Protein 3G7U (pdb70)

Structure (mmCIF, N/CA/C/O backbone):
data_3G7U
#
_entry.id   3G7U
#
_cell.length_a   79.436
_cell.length_b   79.436
_cell.length_c   126.539
_cell.angle_alpha   90.00
_cell.angle_beta   90.00
_cell.angle_gamma   120.00
#
_symmetry.space_group_name_H-M   'P 31 2 1'
#
loop_
_entity.id
_entity.type
_entity.pdbx_description
1 polymer 'Cytosine-specific methyltransferase'
2 non-polymer 'CHLORIDE ION'
3 non-polymer GLYCEROL
4 water water
#
loop_
_atom_site.group_PDB
_atom_site.id
_atom_site.type_symbol
_atom_site.label_atom_id
_atom_site.label_alt_id
_atom_site.label_comp_id
_atom_site.label_asym_id
_atom_site.label_entity_id
_atom_site.label_seq_id
_atom_site.pdbx_PDB_ins_code
_atom_site.Cartn_x
_atom_site.Cartn_y
_atom_site.Cartn_z
_atom_site.occupancy
_atom_site.B_iso_or_equiv
_atom_site.auth_seq_id
_atom_site.auth_comp_id
_atom_site.auth_asym_id
_atom_site.auth_atom_id
_atom_site.pdbx_PDB_model_num
ATOM 1 N N . SER A 1 2 ? 18.171 68.125 -1.985 1.00 58.93 0 SER A N 1
ATOM 2 C CA . SER A 1 2 ? 17.082 68.076 -0.966 1.00 56.29 0 SER A CA 1
ATOM 3 C C . SER A 1 2 ? 15.696 68.262 -1.601 1.00 51.61 0 SER A C 1
ATOM 4 O O . SER A 1 2 ? 15.341 69.380 -2.021 1.00 54.76 0 SER A O 1
ATOM 7 N N . LEU A 1 3 ? 14.943 67.167 -1.709 1.00 38.20 1 LEU A N 1
ATOM 8 C CA . LEU A 1 3 ? 13.510 67.250 -1.973 1.00 31.51 1 LEU A CA 1
ATOM 9 C C . LEU A 1 3 ? 12.759 67.064 -0.648 1.00 31.60 1 LEU A C 1
ATOM 10 O O . LEU A 1 3 ? 13.030 66.111 0.087 1.00 31.77 1 LEU A O 1
ATOM 15 N N . ASN A 1 4 ? 11.864 67.998 -0.339 1.00 26.60 2 ASN A N 1
ATOM 16 C CA . ASN A 1 4 ? 11.242 68.103 0.992 1.00 26.01 2 ASN A CA 1
ATOM 17 C C . ASN A 1 4 ? 9.813 67.671 0.979 1.00 22.39 2 ASN A C 1
ATOM 18 O O . ASN A 1 4 ? 9.045 68.069 0.115 1.00 27.33 2 ASN A O 1
ATOM 23 N N . VAL A 1 5 ? 9.438 66.875 1.978 1.00 23.42 3 VAL A N 1
ATOM 24 C CA . VAL A 1 5 ? 8.049 66.495 2.137 1.00 21.53 3 VAL A CA 1
ATOM 25 C C . VAL A 1 5 ? 7.519 66.849 3.525 1.00 19.23 3 VAL A C 1
ATOM 26 O O . VAL A 1 5 ? 8.265 66.971 4.495 1.00 18.87 3 VAL A O 1
ATOM 30 N N . ILE A 1 6 ? 6.213 67.034 3.566 1.00 15.81 4 ILE A N 1
ATOM 31 C CA A 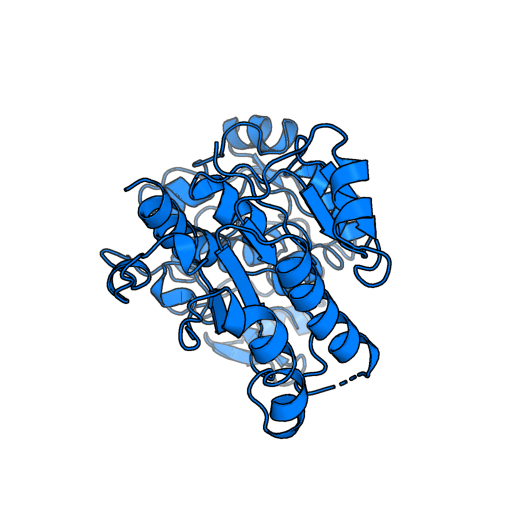ILE A 1 6 ? 5.426 67.094 4.785 0.50 18.25 4 ILE A CA 1
ATOM 32 C CA B ILE A 1 6 ? 5.523 67.018 4.830 0.50 17.97 4 ILE A CA 1
ATOM 33 C C . ILE A 1 6 ? 4.529 65.851 4.801 1.00 17.84 4 ILE A C 1
ATOM 34 O O . ILE A 1 6 ? 3.917 65.554 3.783 1.00 19.73 4 ILE A O 1
ATOM 43 N N . ASP A 1 7 ? 4.429 65.174 5.935 1.00 19.39 5 ASP A N 1
ATOM 44 C CA . ASP A 1 7 ? 3.520 63.998 6.067 1.00 18.95 5 ASP A CA 1
ATOM 45 C C . ASP A 1 7 ? 2.296 64.331 6.946 1.00 17.42 5 ASP A C 1
ATOM 46 O O . ASP A 1 7 ? 2.440 64.577 8.155 1.00 19.83 5 ASP A O 1
ATOM 51 N N . LEU A 1 8 ? 1.117 64.445 6.316 1.00 15.18 6 LEU A N 1
ATOM 52 C CA . LEU A 1 8 ? -0.121 64.720 6.979 1.00 20.87 6 LEU A CA 1
ATOM 53 C C . LEU A 1 8 ? -0.782 63.424 7.436 1.00 21.79 6 LEU A C 1
ATOM 54 O O . LEU A 1 8 ? -0.830 62.485 6.670 1.00 23.06 6 LEU A O 1
ATOM 59 N N . PHE A 1 9 ? -1.299 63.408 8.671 1.00 16.95 7 PHE A N 1
ATOM 60 C CA . PHE A 1 9 ? -1.897 62.216 9.267 1.00 20.96 7 PHE A CA 1
ATOM 61 C C . PHE A 1 9 ? -0.796 61.159 9.323 1.00 20.62 7 PHE A C 1
ATOM 62 O O . PHE A 1 9 ? -0.975 60.038 8.867 1.00 23.45 7 PHE A O 1
ATOM 70 N N . SER A 1 10 ? 0.338 61.516 9.898 1.00 19.35 8 SER A N 1
ATOM 71 C CA . SER A 1 10 ? 1.530 60.721 9.740 1.00 17.71 8 SER A CA 1
ATOM 72 C C . SER A 1 10 ? 1.525 59.413 10.531 1.00 20.01 8 SER A C 1
ATOM 73 O O . SER A 1 10 ? 2.282 58.461 10.190 1.00 20.06 8 SER A O 1
ATOM 76 N N . GLY A 1 11 ? 0.717 59.356 11.599 1.00 18.74 9 GLY A N 1
ATOM 77 C CA . GLY A 1 11 ? 0.845 58.272 12.596 1.00 18.88 9 GLY A CA 1
ATOM 78 C C . GLY A 1 11 ? 2.284 58.191 13.060 1.00 18.20 9 GLY A C 1
ATOM 79 O O . GLY A 1 11 ? 2.979 59.231 13.168 1.00 19.82 9 GLY A O 1
ATOM 80 N N . VAL A 1 12 ? 2.788 56.966 13.274 1.00 18.75 10 VAL A N 1
ATOM 81 C CA . VAL A 1 12 ? 4.164 56.830 13.814 1.00 18.62 10 VAL A CA 1
ATOM 82 C C . VAL A 1 12 ? 5.258 56.951 12.784 1.00 20.67 10 VAL A C 1
ATOM 83 O O . VAL A 1 12 ? 6.420 57.124 13.146 1.00 18.79 10 VAL A O 1
ATOM 87 N N . GLY A 1 13 ? 4.882 56.905 11.507 1.00 21.47 11 GLY A N 1
ATOM 88 C CA . GLY A 1 13 ? 5.820 57.216 10.438 1.00 19.83 11 GLY A CA 1
ATOM 89 C C . GLY A 1 13 ? 6.190 56.082 9.494 1.00 19.00 11 GLY A C 1
ATOM 90 O O . GLY A 1 13 ? 7.311 56.050 8.985 1.00 21.61 11 GLY A O 1
ATOM 91 N N . GLY A 1 14 ? 5.276 55.146 9.267 1.00 18.81 12 GLY A N 1
ATOM 92 C CA . GLY A 1 14 ? 5.484 54.146 8.199 1.00 18.85 12 GLY A CA 1
ATOM 93 C C . GLY A 1 14 ? 5.744 54.815 6.828 1.00 18.08 12 GLY A C 1
ATOM 94 O O . GLY A 1 14 ? 6.714 54.488 6.153 1.00 20.90 12 GLY A O 1
ATOM 95 N N . LEU A 1 15 ? 4.871 55.740 6.426 1.00 19.96 13 LEU A N 1
ATOM 96 C CA . LEU A 1 15 ? 5.014 56.400 5.124 1.00 16.63 13 LEU A CA 1
ATOM 97 C C . LEU A 1 15 ? 6.205 57.349 5.174 1.00 21.15 13 LEU A C 1
ATOM 98 O O . LEU A 1 15 ? 6.919 57.482 4.195 1.00 24.69 13 LEU A O 1
ATOM 103 N N . SER A 1 16 ? 6.429 57.977 6.332 1.00 19.15 14 SER A N 1
ATOM 104 C CA . SER A 1 16 ? 7.605 58.847 6.545 1.00 19.68 14 SER A CA 1
ATOM 105 C C . SER A 1 16 ? 8.910 58.096 6.337 1.00 23.86 14 SER A C 1
ATOM 106 O O . SER A 1 16 ? 9.865 58.602 5.703 1.00 23.78 14 SER A O 1
ATOM 109 N N . LEU A 1 17 ? 8.976 56.884 6.870 1.00 17.98 15 LEU A N 1
ATOM 110 C CA . LEU A 1 17 ? 10.230 56.087 6.748 1.00 17.50 15 LEU A CA 1
ATOM 111 C C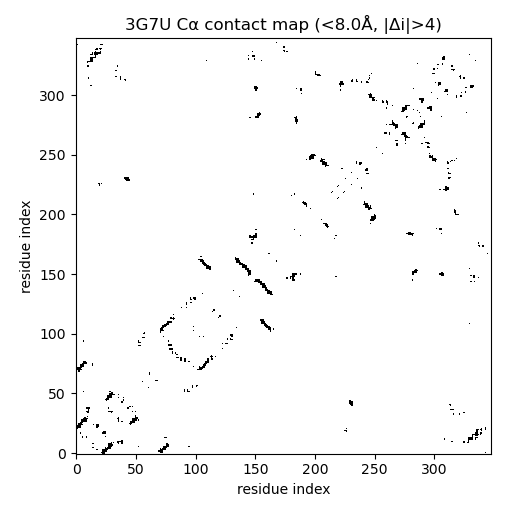 . LEU A 1 17 ? 10.427 55.703 5.281 1.00 20.74 15 LEU A C 1
ATOM 112 O O . LEU A 1 17 ? 11.544 55.719 4.767 1.00 22.66 15 LEU A O 1
ATOM 117 N N . GLY A 1 18 ? 9.333 55.357 4.614 1.00 22.96 16 GLY A N 1
ATOM 118 C CA . GLY A 1 18 ? 9.379 55.116 3.163 1.00 26.91 16 GLY A CA 1
ATOM 119 C C . GLY A 1 18 ? 9.922 56.334 2.421 1.00 25.53 16 GLY A C 1
ATOM 120 O O . GLY A 1 18 ? 10.795 56.195 1.565 1.00 26.82 16 GLY A O 1
ATOM 121 N N . ALA A 1 19 ? 9.432 57.530 2.773 1.00 21.60 17 ALA A N 1
ATOM 122 C CA . ALA A 1 19 ? 9.881 58.746 2.102 1.00 21.15 17 ALA A CA 1
ATOM 123 C C . ALA A 1 19 ? 11.358 58.968 2.342 1.00 21.16 17 ALA A C 1
ATOM 124 O O . ALA A 1 19 ? 12.120 59.264 1.397 1.00 27.59 17 ALA A O 1
ATOM 126 N N . ALA A 1 20 ? 11.782 58.828 3.589 1.00 20.16 18 ALA A N 1
ATOM 127 C CA . ALA A 1 20 ? 13.158 59.130 3.984 1.00 20.81 18 ALA A CA 1
ATOM 128 C C . ALA A 1 20 ? 14.140 58.158 3.317 1.00 26.75 18 ALA A C 1
ATOM 129 O O . ALA A 1 20 ? 15.217 58.553 2.840 1.00 25.71 18 ALA A O 1
ATOM 131 N N . ARG A 1 21 ? 13.757 56.890 3.265 1.00 22.20 19 ARG A N 1
ATOM 132 C CA . ARG A 1 21 ? 14.617 55.878 2.618 1.00 27.01 19 ARG A CA 1
ATOM 133 C C . ARG A 1 21 ? 14.700 56.108 1.073 1.00 28.79 19 ARG A C 1
ATOM 134 O O . ARG A 1 21 ? 15.746 55.879 0.455 1.00 29.22 19 ARG A O 1
ATOM 142 N N . ALA A 1 22 ? 13.629 56.626 0.486 1.00 23.51 20 ALA A N 1
ATOM 143 C CA . ALA A 1 22 ? 13.563 56.954 -0.930 1.00 25.51 20 ALA A CA 1
ATOM 144 C C . ALA A 1 22 ? 14.365 58.198 -1.277 1.00 27.47 20 ALA A C 1
ATOM 145 O O . ALA A 1 22 ? 14.556 58.467 -2.453 1.00 33.68 20 ALA A O 1
ATOM 147 N N . GLY A 1 23 ? 14.818 58.951 -0.276 1.00 27.71 21 GLY A N 1
ATOM 148 C CA . GLY A 1 23 ? 15.679 60.119 -0.516 1.00 27.38 21 GLY A CA 1
ATOM 149 C C . GLY A 1 23 ? 15.087 61.481 -0.174 1.00 30.12 21 GLY A C 1
ATOM 150 O O . GLY A 1 23 ? 15.803 62.479 -0.214 1.00 29.65 21 GLY A O 1
ATOM 151 N N . PHE A 1 24 ? 13.805 61.524 0.208 1.00 24.69 22 PHE A N 1
ATOM 152 C CA . PHE A 1 24 ? 13.168 62.758 0.624 1.00 26.55 22 PHE A CA 1
ATOM 153 C C . PHE A 1 24 ? 13.559 63.158 2.034 1.00 30.09 22 PHE A C 1
ATOM 154 O O . PHE A 1 24 ? 13.935 62.320 2.868 1.00 27.50 22 PHE A O 1
ATOM 162 N N . ASP A 1 25 ? 13.505 64.464 2.312 1.00 25.10 23 ASP A N 1
ATOM 163 C CA . ASP A 1 25 ? 13.725 64.945 3.669 1.00 26.21 23 ASP A CA 1
ATOM 164 C C . ASP A 1 25 ? 12.331 65.151 4.244 1.00 23.05 23 ASP A C 1
ATOM 165 O O . ASP A 1 25 ? 11.572 65.940 3.695 1.00 26.84 23 ASP A O 1
ATOM 170 N N . VAL A 1 26 ? 11.980 64.454 5.323 1.00 23.86 24 VAL A N 1
ATOM 171 C CA . VAL A 1 26 ? 10.625 64.583 5.914 1.00 21.21 24 VAL A CA 1
ATOM 172 C C . VAL A 1 26 ? 10.769 65.754 6.878 1.00 21.13 24 VAL A C 1
ATOM 173 O O . VAL A 1 26 ? 11.372 65.622 7.949 1.00 24.89 24 VAL A O 1
ATOM 177 N N . LYS A 1 27 ? 10.274 66.905 6.456 1.00 20.52 25 LYS A N 1
ATOM 178 C CA . LYS A 1 27 ? 10.546 68.154 7.204 1.00 24.18 25 LYS A CA 1
ATOM 179 C C . LYS A 1 27 ? 9.548 68.374 8.335 1.00 23.37 25 LYS A C 1
ATOM 180 O O . LYS A 1 27 ? 9.875 69.025 9.333 1.00 21.36 25 LYS A O 1
ATOM 186 N N . MET A 1 28 ? 8.360 67.795 8.215 1.00 22.86 26 MET A N 1
ATOM 187 C CA . MET A 1 28 ? 7.284 68.059 9.170 1.00 20.85 26 MET A CA 1
ATOM 188 C C . MET A 1 28 ? 6.367 66.846 9.154 1.00 20.27 26 MET A C 1
ATOM 189 O O . MET A 1 28 ? 6.044 66.358 8.082 1.00 20.48 26 MET A O 1
ATOM 194 N N . ALA A 1 29 ? 5.936 66.408 10.336 1.00 20.97 27 ALA A N 1
ATOM 195 C CA . ALA A 1 29 ? 4.830 65.442 10.436 1.00 20.09 27 ALA A CA 1
ATOM 196 C C . ALA A 1 29 ? 3.657 66.077 11.170 1.00 20.28 27 ALA A C 1
ATOM 197 O O . ALA A 1 29 ? 3.869 66.771 12.198 1.00 20.63 27 ALA A O 1
ATOM 199 N N . VAL A 1 30 ? 2.427 65.897 10.674 1.00 21.08 28 VAL A N 1
ATOM 200 C CA . VAL A 1 30 ? 1.243 66.407 11.345 1.00 19.54 28 VAL A CA 1
ATOM 201 C C . VAL A 1 30 ? 0.386 65.211 11.765 1.00 18.17 28 VAL A C 1
ATOM 202 O O . VAL A 1 30 ? -0.008 64.394 10.935 1.00 19.45 28 VAL A O 1
ATOM 206 N N . GLU A 1 31 ? 0.148 65.119 13.061 1.00 15.41 29 GLU A N 1
ATOM 207 C CA . GLU A 1 31 ? -0.630 63.966 13.606 1.00 20.10 29 GLU A CA 1
ATOM 208 C C . GLU A 1 31 ? -1.334 64.394 14.879 1.00 17.96 29 GLU A C 1
ATOM 209 O O . GLU A 1 31 ? -0.702 64.922 15.756 1.00 18.32 29 GLU A O 1
ATOM 215 N N . ILE A 1 32 ? -2.641 64.169 14.955 1.00 18.21 30 ILE A N 1
ATOM 216 C CA . ILE A 1 32 ? -3.446 64.521 16.140 1.00 22.39 30 ILE A CA 1
ATOM 217 C C . ILE A 1 32 ? -3.205 63.621 17.373 1.00 21.74 30 ILE A C 1
ATOM 218 O O . ILE A 1 32 ? -3.319 64.072 18.496 1.00 22.37 30 ILE A O 1
ATOM 223 N N . ASP A 1 33 ? -2.851 62.343 17.183 1.00 21.88 31 ASP A N 1
ATOM 224 C CA . ASP A 1 33 ? -2.784 61.459 18.327 1.00 20.98 31 ASP A CA 1
ATOM 225 C C . ASP A 1 33 ? -1.468 61.655 19.039 1.00 22.55 31 ASP A C 1
ATOM 226 O O . ASP A 1 33 ? -0.422 61.500 18.446 1.00 23.37 31 ASP A O 1
ATOM 231 N N . GLN A 1 34 ? -1.519 61.926 20.342 1.00 23.65 32 GLN A N 1
ATOM 232 C CA . GLN A 1 34 ? -0.338 62.217 21.110 1.00 22.10 32 GLN A CA 1
ATOM 233 C C . GLN A 1 34 ? 0.645 61.056 21.144 1.00 21.14 32 GLN A C 1
ATOM 234 O O . GLN A 1 34 ? 1.823 61.256 20.973 1.00 24.33 32 GLN A O 1
ATOM 240 N N . HIS A 1 35 ? 0.161 59.829 21.315 1.00 21.06 33 HIS A N 1
ATOM 241 C CA . HIS A 1 35 ? 1.081 58.705 21.331 1.00 20.00 33 HIS A CA 1
ATOM 242 C C . HIS A 1 35 ? 1.770 58.456 19.975 1.00 15.63 33 HIS A C 1
ATOM 243 O O . HIS A 1 35 ? 2.969 58.163 19.927 1.00 23.68 33 HIS A O 1
ATOM 250 N N . ALA A 1 36 ? 0.983 58.537 18.905 1.00 19.64 34 ALA A N 1
ATOM 251 C CA . ALA A 1 36 ? 1.490 58.360 17.556 1.00 18.09 34 ALA A CA 1
ATOM 252 C C . ALA A 1 36 ? 2.514 59.423 17.244 1.00 19.84 34 ALA A C 1
ATOM 253 O O . ALA A 1 36 ? 3.616 59.110 16.800 1.00 17.84 34 ALA A O 1
ATOM 255 N N . ILE A 1 37 ? 2.192 60.694 17.519 1.00 19.27 35 ILE A N 1
ATOM 256 C CA . ILE A 1 37 ? 3.171 61.721 17.172 1.00 20.06 35 ILE A CA 1
ATOM 257 C C . ILE A 1 37 ? 4.406 61.727 18.071 1.00 20.28 35 ILE A C 1
ATOM 258 O O . ILE A 1 37 ? 5.512 62.049 17.608 1.00 21.76 35 ILE A O 1
ATOM 263 N N . ASN A 1 38 ? 4.265 61.352 19.343 1.00 17.60 36 ASN A N 1
ATOM 264 C CA . ASN A 1 38 ? 5.437 61.202 20.176 1.00 21.13 36 ASN A CA 1
ATOM 265 C C . ASN A 1 38 ? 6.318 60.109 19.618 1.00 22.78 36 ASN A C 1
ATOM 266 O O . ASN A 1 38 ? 7.539 60.234 19.593 1.00 21.52 36 ASN A O 1
ATOM 271 N N . THR A 1 39 ? 5.707 59.031 19.170 1.00 19.29 37 THR A N 1
ATOM 272 C CA . THR A 1 39 ? 6.531 57.961 18.573 1.00 19.33 37 THR A CA 1
ATOM 273 C C . THR A 1 39 ? 7.213 58.392 17.265 1.00 23.02 37 THR A C 1
ATOM 274 O O . THR A 1 39 ? 8.373 58.038 16.991 1.00 20.76 37 THR A O 1
ATOM 278 N N . HIS A 1 40 ? 6.501 59.198 16.475 1.00 17.56 38 HIS A N 1
ATOM 279 C CA . HIS A 1 40 ? 7.079 59.716 15.251 1.00 19.75 38 HIS A CA 1
ATOM 280 C C . HIS A 1 40 ? 8.318 60.532 15.640 1.00 22.57 38 HIS A C 1
ATOM 281 O O . HIS A 1 40 ? 9.403 60.350 15.036 1.00 21.57 38 HIS A O 1
ATOM 288 N N . ALA A 1 41 ? 8.205 61.374 16.676 1.00 19.78 39 ALA A N 1
ATOM 289 C CA . ALA A 1 41 ? 9.355 62.224 17.075 1.00 20.88 39 ALA A CA 1
ATOM 290 C C . ALA A 1 41 ? 10.534 61.437 17.592 1.00 22.05 39 ALA A C 1
ATOM 291 O O . ALA A 1 41 ? 11.674 61.844 17.431 1.00 25.97 39 ALA A O 1
ATOM 293 N N . ILE A 1 42 ? 10.266 60.300 18.225 1.00 23.08 40 ILE A N 1
ATOM 294 C CA . ILE A 1 42 ? 11.363 59.432 18.702 1.00 21.56 40 ILE A CA 1
ATOM 295 C C . ILE A 1 42 ? 12.184 58.891 17.528 1.00 27.17 40 ILE A C 1
ATOM 296 O O . ILE A 1 42 ? 13.414 58.814 17.589 1.00 24.57 40 ILE A O 1
ATOM 301 N N . ASN A 1 43 ? 11.502 58.541 16.452 1.00 25.94 41 ASN A N 1
ATOM 302 C CA . ASN A 1 43 ? 12.156 57.914 15.321 1.00 22.96 41 ASN A CA 1
ATOM 303 C C . ASN A 1 43 ? 12.610 58.937 14.295 1.00 24.98 41 ASN A C 1
ATOM 304 O O . ASN A 1 43 ? 13.491 58.667 13.499 1.00 22.87 41 ASN A O 1
ATOM 309 N N . PHE A 1 44 ? 11.998 60.124 14.317 1.00 22.43 42 PHE A N 1
ATOM 310 C CA . PHE A 1 44 ? 12.375 61.198 13.367 1.00 22.09 42 PHE A CA 1
ATOM 311 C C . PHE A 1 44 ? 12.694 62.486 14.149 1.00 23.66 42 PHE A C 1
ATOM 312 O O . PHE A 1 44 ? 11.966 63.480 14.045 1.00 24.14 42 PHE A O 1
ATOM 320 N N . PRO A 1 45 ? 13.766 62.472 14.950 1.00 24.77 43 PRO A N 1
ATOM 321 C CA . PRO A 1 45 ? 13.992 63.599 15.863 1.00 28.07 43 PRO A CA 1
ATOM 322 C C . PRO A 1 45 ? 14.292 64.923 15.195 1.00 29.90 43 PRO A C 1
ATOM 323 O O . PRO A 1 45 ? 14.189 65.945 15.864 1.00 31.23 43 PRO A O 1
ATOM 327 N N . ARG A 1 46 ? 14.598 64.933 13.897 1.00 31.72 44 ARG A N 1
ATOM 328 C CA A ARG A 1 46 ? 14.893 66.188 13.197 0.50 32.13 44 ARG A CA 1
ATOM 329 C CA B ARG A 1 46 ? 14.890 66.180 13.197 0.50 32.51 44 ARG A CA 1
ATOM 330 C C . ARG A 1 46 ? 13.732 66.723 12.365 1.00 33.74 44 ARG A C 1
ATOM 331 O O . ARG A 1 46 ? 13.829 67.806 11.804 1.00 35.16 44 ARG A O 1
ATOM 346 N N . SER A 1 47 ? 12.626 65.976 12.288 1.00 26.38 45 SER A N 1
ATOM 347 C CA . SER A 1 47 ? 11.439 66.500 11.636 1.00 24.75 45 SER A CA 1
ATOM 348 C C . SER A 1 47 ? 10.721 67.408 12.599 1.00 23.19 45 SER A C 1
ATOM 349 O O . SER A 1 47 ? 10.817 67.198 13.799 1.00 26.55 45 SER A O 1
ATOM 352 N N . LEU A 1 48 ? 9.988 68.392 12.099 1.00 24.66 46 LEU A N 1
ATOM 353 C CA . LEU A 1 48 ? 9.130 69.196 12.952 1.00 24.92 46 LEU A CA 1
ATOM 354 C C . LEU A 1 48 ? 7.879 68.374 13.248 1.00 25.07 46 LEU A C 1
ATOM 355 O O . LEU A 1 48 ? 7.460 67.613 12.401 1.00 26.29 46 LEU A O 1
ATOM 360 N N . HIS A 1 49 ? 7.312 68.536 14.439 1.00 21.73 47 HIS A N 1
ATOM 361 C CA . HIS A 1 49 ? 6.092 67.784 14.814 1.00 18.73 47 HIS A CA 1
ATOM 362 C C . HIS A 1 49 ? 5.012 68.701 15.220 1.00 22.57 47 HIS A C 1
ATOM 363 O O . HIS A 1 49 ? 5.189 69.515 16.139 1.00 26.48 47 HIS A O 1
ATOM 370 N N . VAL A 1 50 ? 3.882 68.592 14.528 1.00 19.90 48 VAL A N 1
ATOM 371 C CA . VAL A 1 50 ? 2.763 69.477 14.771 1.00 19.65 48 VAL A CA 1
ATOM 372 C C . VAL A 1 50 ? 1.610 68.571 15.149 1.00 20.84 48 VAL A C 1
ATOM 373 O O . VAL A 1 50 ? 1.136 67.789 14.311 1.00 21.40 48 VAL A O 1
ATOM 377 N N . GLN A 1 51 ? 1.201 68.639 16.419 1.00 21.55 49 GLN A N 1
ATOM 378 C CA . GLN A 1 51 ? 0.049 67.849 16.879 1.00 20.69 49 GLN A CA 1
ATOM 379 C C . GLN A 1 51 ? -1.202 68.650 16.684 1.00 23.01 49 GLN A C 1
ATOM 380 O O . GLN A 1 51 ? -1.551 69.446 17.537 1.00 25.25 49 GLN A O 1
ATOM 386 N N . GLU A 1 52 ? -1.879 68.443 15.560 1.00 18.00 50 GLU A N 1
ATOM 387 C CA . GLU A 1 52 ? -2.924 69.339 15.142 1.00 23.64 50 GLU A CA 1
ATOM 388 C C . GLU A 1 52 ? -3.919 68.628 14.244 1.00 26.37 50 GLU A C 1
ATOM 389 O O . GLU A 1 52 ? -3.577 67.711 13.520 1.00 29.03 50 GLU A O 1
ATOM 395 N N . ASP A 1 53 ? -5.156 69.084 14.351 1.00 25.21 51 ASP A N 1
ATOM 396 C CA . ASP A 1 53 ? -6.220 68.851 13.448 1.00 28.24 51 ASP A CA 1
ATOM 397 C C . ASP A 1 53 ? -5.921 69.627 12.163 1.00 28.45 51 ASP A C 1
ATOM 398 O O . ASP A 1 53 ? -5.785 70.870 12.179 1.00 27.42 51 ASP A O 1
ATOM 403 N N . VAL A 1 54 ? -5.850 68.905 11.042 1.00 24.55 52 VAL A N 1
ATOM 404 C CA A VAL A 1 54 ? -5.523 69.487 9.738 0.50 26.05 52 VAL A CA 1
ATOM 405 C CA B VAL A 1 54 ? -5.496 69.561 9.767 0.50 24.20 52 VAL A CA 1
ATOM 406 C C . VAL A 1 54 ? -6.582 70.536 9.324 1.00 27.87 52 VAL A C 1
ATOM 407 O O . VAL A 1 54 ? -6.327 71.435 8.523 1.00 32.00 52 VAL A O 1
ATOM 414 N N . SER A 1 55 ? -7.786 70.430 9.886 1.00 29.31 53 SER A N 1
ATOM 415 C CA . SER A 1 55 ? -8.838 71.418 9.593 1.00 30.63 53 SER A CA 1
ATOM 416 C C . SER A 1 55 ? -8.510 72.856 10.045 1.00 31.91 53 SER A C 1
ATOM 417 O O . SER A 1 55 ? -9.112 73.829 9.552 1.00 33.88 53 SER A O 1
ATOM 420 N N . LEU A 1 56 ? -7.557 72.963 10.960 1.00 26.33 54 LEU A N 1
ATOM 421 C CA . LEU A 1 56 ? -7.120 74.237 11.553 1.00 24.85 54 LEU A CA 1
ATOM 422 C C . LEU A 1 56 ? -5.872 74.770 10.831 1.00 24.02 54 LEU A C 1
ATOM 423 O O . LEU A 1 56 ? -5.261 75.753 11.275 1.00 28.90 54 LEU A O 1
ATOM 428 N N . LEU A 1 57 ? -5.486 74.096 9.737 1.00 25.99 55 LEU A N 1
ATOM 429 C CA . LEU A 1 57 ? -4.287 74.451 8.950 1.00 22.87 55 LEU A CA 1
ATOM 430 C C . LEU A 1 57 ? -4.663 75.022 7.590 1.00 26.15 55 LEU A C 1
ATOM 431 O O . LEU A 1 57 ? -5.696 74.684 7.005 1.00 26.57 55 LEU A O 1
ATOM 436 N N . ASN A 1 58 ? -3.783 75.888 7.084 1.00 24.35 56 ASN A N 1
ATOM 437 C CA . ASN A 1 58 ? -3.820 76.336 5.709 1.00 22.73 56 ASN A CA 1
ATOM 438 C C . ASN A 1 58 ? -2.382 76.617 5.282 1.00 18.12 56 ASN A C 1
ATOM 439 O O . ASN A 1 58 ? -1.451 76.491 6.095 1.00 25.41 56 ASN A O 1
ATOM 444 N N . ALA A 1 59 ? -2.181 76.953 4.005 1.00 19.72 57 ALA A N 1
ATOM 445 C CA . ALA A 1 59 ? -0.840 77.134 3.482 1.00 23.80 57 ALA A CA 1
ATOM 446 C C . ALA A 1 59 ? -0.059 78.209 4.233 1.00 21.97 57 ALA A C 1
ATOM 447 O O . ALA A 1 59 ? 1.132 78.045 4.486 1.00 22.62 57 ALA A O 1
ATOM 449 N N . GLU A 1 60 ? -0.718 79.309 4.580 1.00 27.02 58 GLU A N 1
ATOM 450 C CA . GLU A 1 60 ? -0.004 80.418 5.259 1.00 31.09 58 GLU A CA 1
ATOM 451 C C . GLU A 1 60 ? 0.414 80.038 6.679 1.00 25.30 58 GLU A C 1
ATOM 452 O O . GLU A 1 60 ? 1.497 80.398 7.140 1.00 26.92 58 GLU A O 1
ATOM 458 N N . ILE A 1 61 ? -0.450 79.294 7.362 1.00 22.65 59 ILE A N 1
ATOM 459 C CA . ILE A 1 61 ? -0.150 78.861 8.732 1.00 21.77 59 ILE A CA 1
ATOM 460 C C . ILE A 1 61 ? 1.053 77.932 8.660 1.00 21.76 59 ILE A C 1
ATOM 461 O O . ILE A 1 61 ? 2.037 78.058 9.430 1.00 21.87 59 ILE A O 1
ATOM 466 N N . ILE A 1 62 ? 0.983 76.998 7.718 1.00 23.77 60 ILE A N 1
ATOM 467 C CA . ILE A 1 62 ? 2.106 76.054 7.529 1.00 19.62 60 ILE A CA 1
ATOM 468 C C . ILE A 1 62 ? 3.441 76.713 7.181 1.00 23.98 60 ILE A C 1
ATOM 469 O O . ILE A 1 62 ? 4.487 76.353 7.733 1.00 21.63 60 ILE A O 1
ATOM 474 N N . LYS A 1 63 ? 3.417 77.695 6.281 1.00 24.91 61 LYS A N 1
ATOM 475 C CA . LYS A 1 63 ? 4.647 78.456 5.976 1.00 27.90 61 LYS A CA 1
ATOM 476 C C . LYS A 1 63 ? 5.156 79.214 7.214 1.00 25.90 61 LYS A C 1
ATOM 477 O O . LYS A 1 63 ? 6.372 79.305 7.429 1.00 25.95 61 LYS A O 1
ATOM 483 N N . GLY A 1 64 ? 4.224 79.697 8.027 1.00 24.97 62 GLY A N 1
ATOM 484 C CA . GLY A 1 64 ? 4.502 80.322 9.329 1.00 26.95 62 GLY A CA 1
ATOM 485 C C . GLY A 1 64 ? 5.199 79.416 10.307 1.00 27.06 62 GLY A C 1
ATOM 486 O O . GLY A 1 64 ? 6.064 79.852 11.050 1.00 25.66 62 GLY A O 1
ATOM 487 N N . PHE A 1 65 ? 4.838 78.130 10.310 1.00 21.83 63 PHE A N 1
ATOM 488 C CA . PHE A 1 65 ? 5.534 77.172 11.162 1.00 23.18 63 PHE A CA 1
ATOM 489 C C . PHE A 1 65 ? 6.980 77.059 10.770 1.00 27.03 63 PHE A C 1
ATOM 490 O O . PHE A 1 65 ? 7.852 76.956 11.632 1.00 26.58 63 PHE A O 1
ATOM 498 N N . PHE A 1 66 ? 7.253 77.041 9.463 1.00 26.04 64 PHE A N 1
ATOM 499 C CA . PHE A 1 66 ? 8.628 76.886 9.004 1.00 24.48 64 PHE A CA 1
ATOM 500 C C . PHE A 1 66 ? 9.468 78.154 9.133 1.00 25.69 64 PHE A C 1
ATOM 501 O O . PHE A 1 66 ? 10.675 78.072 9.333 1.00 30.34 64 PHE A O 1
ATOM 509 N N . LYS A 1 67 ? 8.811 79.282 8.899 1.00 26.50 65 LYS A N 1
ATOM 510 C CA . LYS A 1 67 ? 9.430 80.642 8.947 1.00 34.20 65 LYS A CA 1
ATOM 511 C C . LYS A 1 67 ? 10.482 80.930 7.881 1.00 36.54 65 LYS A C 1
ATOM 512 O O . LYS A 1 67 ? 11.087 81.993 7.895 1.00 39.77 65 LYS A O 1
ATOM 518 N N . ASN A 1 68 ? 10.723 79.999 6.969 1.00 35.40 66 ASN A N 1
ATOM 519 C CA . ASN A 1 68 ? 11.909 80.105 6.136 1.00 36.78 66 ASN A CA 1
ATOM 520 C C . ASN A 1 68 ? 11.594 79.842 4.679 1.00 33.58 66 ASN A C 1
ATOM 521 O O . ASN A 1 68 ? 12.442 79.303 3.955 1.00 36.91 66 ASN A O 1
ATOM 526 N N . ASP A 1 69 ? 10.363 80.172 4.270 1.00 31.16 67 ASP A N 1
ATOM 527 C CA . ASP A 1 69 ? 9.908 79.972 2.893 1.00 33.65 67 ASP A CA 1
ATOM 528 C C . ASP A 1 69 ? 10.283 78.565 2.366 1.00 37.12 67 ASP A C 1
ATOM 529 O O . ASP A 1 69 ? 10.685 78.441 1.208 1.00 41.73 67 ASP A O 1
ATOM 534 N N . MET A 1 70 ? 10.206 77.547 3.238 1.00 34.85 68 MET A N 1
ATOM 535 C CA . MET A 1 70 ? 10.470 76.143 2.894 1.00 34.83 68 MET A CA 1
ATOM 536 C C . MET A 1 70 ? 9.728 75.737 1.623 1.00 32.08 68 MET A C 1
ATOM 537 O O . MET A 1 70 ? 8.508 75.891 1.536 1.00 35.56 68 MET A O 1
ATOM 542 N N . PRO A 1 71 ? 10.477 75.280 0.608 1.00 34.60 69 PRO A N 1
ATOM 543 C CA . PRO A 1 71 ? 9.852 74.715 -0.587 1.00 35.98 69 PRO A CA 1
ATOM 544 C C . PRO A 1 71 ? 9.256 73.369 -0.176 1.00 32.00 69 PRO A C 1
ATOM 545 O O . PRO A 1 71 ? 9.950 72.538 0.408 1.00 33.74 69 PRO A O 1
ATOM 549 N N . ILE A 1 72 ? 7.965 73.213 -0.397 1.00 30.99 70 ILE A N 1
ATOM 550 C CA . ILE A 1 72 ? 7.321 71.939 -0.090 1.00 30.12 70 ILE A CA 1
ATOM 551 C C . ILE A 1 72 ? 7.190 71.200 -1.399 1.00 30.39 70 ILE A C 1
ATOM 552 O O . ILE A 1 72 ? 6.313 71.486 -2.197 1.00 34.58 70 ILE A O 1
ATOM 557 N N . ASP A 1 73 ? 8.116 70.271 -1.632 1.00 28.19 71 ASP A N 1
ATOM 558 C CA . ASP A 1 73 ? 8.163 69.554 -2.886 1.00 26.85 71 ASP A CA 1
ATOM 559 C C . ASP A 1 73 ? 7.119 68.459 -2.932 1.00 26.86 71 ASP A C 1
ATOM 560 O O . ASP A 1 73 ? 6.493 68.241 -3.966 1.00 26.88 71 ASP A O 1
ATOM 565 N N . GLY A 1 74 ? 6.854 67.827 -1.795 1.00 23.66 72 GLY A N 1
ATOM 566 C CA . GLY A 1 74 ? 5.797 66.803 -1.790 1.00 19.43 72 GLY A CA 1
ATOM 567 C C . GLY A 1 74 ? 4.902 66.895 -0.578 1.00 23.02 72 GLY A C 1
ATOM 568 O O . GLY A 1 74 ? 5.392 67.205 0.490 1.00 23.74 72 GLY A O 1
ATOM 569 N N . ILE A 1 75 ? 3.591 66.681 -0.743 1.00 20.08 73 ILE A N 1
ATOM 570 C CA . ILE A 1 75 ? 2.699 66.471 0.404 1.00 16.81 73 ILE A CA 1
ATOM 571 C C . ILE A 1 75 ? 2.247 64.992 0.353 1.00 20.41 73 ILE A C 1
ATOM 572 O O . ILE A 1 75 ? 1.668 64.561 -0.668 1.00 19.50 73 ILE A O 1
ATOM 577 N N . ILE A 1 76 ? 2.563 64.241 1.416 1.00 19.65 74 ILE A N 1
ATOM 578 C CA . ILE A 1 76 ? 2.206 62.820 1.466 1.00 20.01 74 ILE A CA 1
ATOM 579 C C . ILE A 1 76 ? 1.328 62.616 2.693 1.00 22.19 74 ILE A C 1
ATOM 580 O O . ILE A 1 76 ? 1.348 63.427 3.618 1.00 21.27 74 ILE A O 1
ATOM 585 N N . GLY A 1 77 ? 0.498 61.585 2.688 1.00 18.48 75 GLY A N 1
ATOM 586 C CA . GLY A 1 77 ? -0.215 61.344 3.927 1.00 17.13 75 GLY A CA 1
ATOM 587 C C . GLY A 1 77 ? -1.318 60.323 3.768 1.00 17.81 75 GLY A C 1
ATOM 588 O O . GLY A 1 77 ? -1.511 59.776 2.679 1.00 21.93 75 GLY A O 1
ATOM 589 N N . GLY A 1 78 ? -2.060 60.124 4.842 1.00 19.03 76 GLY A N 1
ATOM 590 C CA . GLY A 1 78 ? -3.238 59.238 4.829 1.00 20.92 76 GLY A CA 1
ATOM 591 C C . GLY A 1 78 ? -4.528 59.966 5.152 1.00 25.23 76 GLY A C 1
ATOM 592 O O . GLY A 1 78 ? -4.961 59.937 6.286 1.00 27.94 76 GLY A O 1
ATOM 593 N N . PRO A 1 79 ? -5.183 60.575 4.152 1.00 24.16 77 PRO A N 1
ATOM 594 C CA . PRO A 1 79 ? -6.404 61.283 4.473 1.00 28.40 77 PRO A CA 1
ATOM 595 C C . PRO A 1 79 ? -7.446 60.291 4.990 1.00 30.99 77 PRO A C 1
ATOM 596 O O . PRO A 1 79 ? -7.620 59.227 4.394 1.00 31.39 77 PRO A O 1
ATOM 600 N N . PRO A 1 80 ? -8.109 60.624 6.105 1.00 32.50 78 PRO A N 1
ATOM 601 C CA . PRO A 1 80 ? -9.093 59.709 6.670 1.00 32.31 78 PRO A CA 1
ATOM 602 C C . PRO A 1 80 ? -10.323 59.682 5.793 1.00 33.91 78 PRO A C 1
ATOM 603 O O . PRO A 1 80 ? -10.551 60.569 4.985 1.00 34.11 78 PRO A O 1
ATOM 607 N N . CYS A 1 81 ? -11.112 58.645 5.947 1.00 35.42 79 CYS A N 1
ATOM 608 C CA . CYS A 1 81 ? -12.303 58.505 5.173 1.00 39.37 79 CYS A CA 1
ATOM 609 C C . CYS A 1 81 ? -13.236 57.725 6.064 1.00 42.36 79 CYS A C 1
ATOM 610 O O . CYS A 1 81 ? -12.774 56.861 6.800 1.00 42.55 79 CYS A O 1
ATOM 613 N N . GLN A 1 82 ? -14.534 58.037 6.005 1.00 44.25 80 GLN A N 1
ATOM 614 C CA . GLN A 1 82 ? -15.581 57.256 6.692 1.00 48.18 80 GLN A CA 1
ATOM 615 C C . GLN A 1 82 ? -15.505 55.752 6.329 1.00 48.22 80 GLN A C 1
ATOM 616 O O . GLN A 1 82 ? -15.623 54.896 7.208 1.00 48.93 80 GLN A O 1
ATOM 622 N N . GLY A 1 83 ? -15.278 55.448 5.046 1.00 45.71 81 GLY A N 1
ATOM 623 C CA . GLY A 1 83 ? -14.975 54.083 4.607 1.00 47.88 81 GLY A CA 1
ATOM 624 C C . GLY A 1 83 ? -16.125 53.113 4.822 1.00 48.84 81 GLY A C 1
ATOM 625 O O . GLY A 1 83 ? -17.280 53.439 4.542 1.00 46.45 81 GLY A O 1
ATOM 626 N N . PHE A 1 84 ? -15.808 51.929 5.344 1.00 51.05 82 PHE A N 1
ATOM 627 C CA . PHE A 1 84 ? -16.824 50.907 5.650 1.00 56.64 82 PHE A CA 1
ATOM 628 C C . PHE A 1 84 ? -17.584 51.139 6.973 1.00 59.93 82 PHE A C 1
ATOM 629 O O . PHE A 1 84 ? -18.453 50.346 7.327 1.00 63.15 82 PHE A O 1
ATOM 637 N N . SER A 1 85 ? -17.259 52.209 7.699 1.00 61.99 83 SER A N 1
ATOM 638 C CA . SER A 1 85 ? -17.955 52.531 8.953 1.00 64.96 83 SER A CA 1
ATOM 639 C C . SER A 1 85 ? -19.350 53.115 8.716 1.00 65.90 83 SER A C 1
ATOM 640 O O . SER A 1 85 ? -19.501 54.132 8.037 1.00 66.53 83 SER A O 1
ATOM 643 N N . ASP A 1 93 ? -18.413 59.421 12.261 1.00 86.51 91 ASP A N 1
ATOM 644 C CA . ASP A 1 93 ? -18.279 59.047 10.846 1.00 84.73 91 ASP A CA 1
ATOM 645 C C . ASP A 1 93 ? -17.997 60.219 9.885 1.00 82.38 91 ASP A C 1
ATOM 646 O O . ASP A 1 93 ? -17.155 60.106 8.988 1.00 81.93 91 ASP A O 1
ATOM 651 N N . ASP A 1 94 ? -18.677 61.343 10.124 1.00 79.79 92 ASP A N 1
ATOM 652 C CA . ASP A 1 94 ? -18.732 62.506 9.221 1.00 74.66 92 ASP A CA 1
ATOM 653 C C . ASP A 1 94 ? -17.457 63.370 9.164 1.00 69.43 92 ASP A C 1
ATOM 654 O O . ASP A 1 94 ? -17.113 63.896 8.095 1.00 68.71 92 ASP A O 1
ATOM 659 N N . SER A 1 95 ? -16.778 63.530 10.304 1.00 62.24 93 SER A N 1
ATOM 660 C CA . SER A 1 95 ? -15.569 64.380 10.389 1.00 56.67 93 SER A CA 1
ATOM 661 C C . SER A 1 95 ? -14.364 63.837 9.598 1.00 51.97 93 SER A C 1
ATOM 662 O O . SER A 1 95 ? -13.532 64.605 9.121 1.00 49.63 93 SER A O 1
ATOM 665 N N . ARG A 1 96 ? -14.284 62.518 9.461 1.00 45.47 94 ARG A N 1
ATOM 666 C CA . ARG A 1 96 ? -13.263 61.892 8.631 1.00 42.89 94 ARG A CA 1
ATOM 667 C C . ARG A 1 96 ? -13.396 62.294 7.150 1.00 41.40 94 ARG A C 1
ATOM 668 O O . ARG A 1 96 ? -12.386 62.535 6.477 1.00 37.10 94 ARG A O 1
ATOM 676 N N . ASN A 1 97 ? -14.636 62.374 6.656 1.00 41.44 95 ASN A N 1
ATOM 677 C CA . ASN A 1 97 ? -14.902 62.894 5.304 1.00 38.78 95 ASN A CA 1
ATOM 678 C C . ASN A 1 97 ? -14.550 64.372 5.121 1.00 36.13 95 ASN A C 1
ATOM 679 O O . ASN A 1 97 ? -14.121 64.758 4.039 1.00 35.44 95 ASN A O 1
ATOM 684 N N . GLN A 1 98 ? -14.744 65.188 6.159 1.00 34.18 96 GLN A N 1
ATOM 685 C CA . GLN A 1 98 ? -14.227 66.555 6.151 1.00 33.98 96 GLN A CA 1
ATOM 686 C C . GLN A 1 98 ? -12.713 66.555 6.112 1.00 32.77 96 GLN A C 1
ATOM 687 O O . GLN A 1 98 ? -12.129 67.261 5.300 1.00 34.98 96 GLN A O 1
ATOM 693 N N . LEU A 1 99 ? -12.071 65.743 6.944 1.00 29.17 97 LEU A N 1
ATOM 694 C CA . LEU A 1 99 ? -10.591 65.680 6.931 1.00 27.39 97 LEU A CA 1
ATOM 695 C C . LEU A 1 99 ? -9.983 65.251 5.595 1.00 29.80 97 LEU A C 1
ATOM 696 O O . LEU A 1 99 ? -8.895 65.714 5.200 1.00 27.74 97 LEU A O 1
ATOM 701 N N . TYR A 1 100 ? -10.680 64.348 4.902 1.00 27.26 98 TYR A N 1
ATOM 702 C CA . TYR A 1 100 ? -10.295 63.930 3.557 1.00 28.57 98 TYR A CA 1
ATOM 703 C C . TYR A 1 100 ? -10.141 65.118 2.627 1.00 26.79 98 TYR A C 1
ATOM 704 O O . TYR A 1 100 ? -9.143 65.247 1.917 1.00 28.41 98 TYR A O 1
ATOM 713 N N . MET A 1 101 ? -11.169 65.973 2.633 1.00 29.00 99 MET A N 1
ATOM 714 C CA . MET A 1 101 ? -11.206 67.162 1.788 1.00 30.54 99 MET A CA 1
ATOM 715 C C . MET A 1 101 ? -10.138 68.194 2.162 1.00 28.15 99 MET A C 1
ATOM 716 O O . MET A 1 101 ? -9.616 68.877 1.279 1.00 28.11 99 MET A O 1
ATOM 721 N N . HIS A 1 102 ? -9.799 68.275 3.455 1.00 28.19 100 HIS A N 1
ATOM 722 C CA . HIS A 1 102 ? -8.729 69.190 3.941 1.00 24.98 100 HIS A CA 1
ATOM 723 C C . HIS A 1 102 ? -7.357 68.793 3.460 1.00 25.14 100 HIS A C 1
ATOM 724 O O . HIS A 1 102 ? -6.503 69.655 3.232 1.00 24.60 100 HIS A O 1
ATOM 731 N N . PHE A 1 103 ? -7.109 67.486 3.316 1.00 23.33 101 PHE A N 1
ATOM 732 C CA . PHE A 1 103 ? -5.855 67.033 2.721 1.00 23.97 101 PHE A CA 1
ATOM 733 C C . PHE A 1 103 ? -5.698 67.672 1.348 1.00 23.05 101 PHE A C 1
ATOM 734 O O . PHE A 1 103 ? -4.633 68.212 0.998 1.00 23.21 101 PHE A O 1
ATOM 742 N N . TYR A 1 104 ? -6.734 67.534 0.541 1.00 23.58 102 TYR A N 1
ATOM 743 C CA . TYR A 1 104 ? -6.686 67.998 -0.833 1.00 24.99 102 TYR A CA 1
ATOM 744 C C . TYR A 1 104 ? -6.760 69.532 -0.912 1.00 21.62 102 TYR A C 1
ATOM 745 O O . TYR A 1 104 ? -6.181 70.102 -1.813 1.00 26.24 102 TYR A O 1
ATOM 754 N N . ARG A 1 105 ? -7.420 70.151 0.052 1.00 22.89 103 ARG A N 1
ATOM 755 C CA . ARG A 1 105 ? -7.376 71.627 0.141 1.00 24.34 103 ARG A CA 1
ATOM 756 C C . ARG A 1 105 ? -5.949 72.095 0.345 1.00 25.90 103 ARG A C 1
ATOM 757 O O . ARG A 1 105 ? -5.486 73.029 -0.315 1.00 27.09 103 ARG A O 1
ATOM 765 N N . LEU A 1 106 ? -5.232 71.440 1.255 1.00 25.55 104 LEU A N 1
ATOM 766 C CA . LEU A 1 106 ? -3.841 71.784 1.535 1.00 24.75 104 LEU A CA 1
ATOM 767 C C . LEU A 1 106 ? -2.938 71.566 0.353 1.00 24.73 104 LEU A C 1
ATOM 768 O O . LEU A 1 106 ? -2.045 72.357 0.103 1.00 25.29 104 LEU A O 1
ATOM 773 N N . VAL A 1 107 ? -3.139 70.483 -0.389 1.00 23.92 105 VAL A N 1
ATOM 774 C CA . VAL A 1 107 ? -2.369 70.283 -1.607 1.00 22.68 105 VAL A CA 1
ATOM 775 C C . VAL A 1 107 ? -2.595 71.467 -2.612 1.00 23.67 105 VAL A C 1
ATOM 776 O O . VAL A 1 107 ? -1.660 71.976 -3.247 1.00 28.11 105 VAL A O 1
ATOM 780 N N . SER A 1 108 ? -3.844 71.858 -2.732 1.00 27.92 106 SER A N 1
ATOM 781 C CA . SER A 1 108 ? -4.251 72.886 -3.672 1.00 32.29 106 SER A CA 1
ATOM 782 C C . SER A 1 108 ? -3.618 74.231 -3.264 1.00 31.72 106 SER A C 1
ATOM 783 O O . SER A 1 108 ? -3.057 74.942 -4.100 1.00 31.70 106 SER A O 1
ATOM 786 N N . GLU A 1 109 ? -3.681 74.525 -1.964 1.00 28.02 107 GLU A N 1
ATOM 787 C CA . GLU A 1 109 ? -3.149 75.780 -1.404 1.00 27.59 107 GLU A CA 1
ATOM 788 C C . GLU A 1 109 ? -1.626 75.817 -1.452 1.00 30.49 107 GLU A C 1
ATOM 789 O O . GLU A 1 109 ? -1.016 76.859 -1.722 1.00 28.55 107 GLU A O 1
ATOM 795 N N . LEU A 1 110 ? -0.977 74.687 -1.169 1.00 25.13 108 LEU A N 1
ATOM 796 C CA . LEU A 1 110 ? 0.476 74.673 -1.114 1.00 26.81 108 LEU A CA 1
ATOM 797 C C . LEU A 1 110 ? 1.181 74.429 -2.428 1.00 30.10 108 LEU A C 1
ATOM 798 O O . LEU A 1 110 ? 2.370 74.741 -2.549 1.00 28.02 108 LEU A O 1
ATOM 803 N N . GLN A 1 111 ? 0.467 73.865 -3.398 1.00 28.55 109 GLN A N 1
ATOM 804 C CA . GLN A 1 111 ? 1.059 73.576 -4.720 1.00 29.22 109 GLN A CA 1
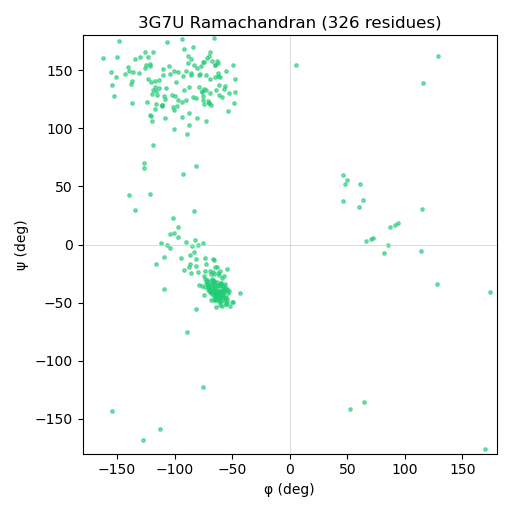ATOM 805 C C . GLN A 1 111 ? 2.403 72.823 -4.703 1.00 27.85 109 GLN A C 1
ATOM 806 O O . GLN A 1 111 ? 3.369 73.287 -5.298 1.00 23.89 109 GLN A O 1
ATOM 812 N N . PRO A 1 112 ? 2.472 71.633 -4.050 1.00 22.14 110 PRO A N 1
ATOM 813 C CA . PRO A 1 112 ? 3.718 70.901 -4.112 1.00 21.23 110 PRO A CA 1
ATOM 814 C C . PRO A 1 112 ? 3.985 70.344 -5.520 1.00 18.54 110 PRO A C 1
ATOM 815 O O . PRO A 1 112 ? 3.045 70.273 -6.321 1.00 27.96 110 PRO A O 1
ATOM 819 N N . LEU A 1 113 ? 5.222 69.919 -5.779 1.00 22.62 111 LEU A N 1
ATOM 820 C CA . LEU A 1 113 ? 5.553 69.228 -7.040 1.00 23.84 111 LEU A CA 1
ATOM 821 C C . LEU A 1 113 ? 4.731 67.947 -7.186 1.00 28.35 111 LEU A C 1
ATOM 822 O O . LEU A 1 113 ? 4.351 67.582 -8.278 1.00 25.49 111 LEU A O 1
ATOM 827 N N . PHE A 1 114 ? 4.434 67.284 -6.072 1.00 23.21 112 PHE A N 1
ATOM 828 C CA . PHE A 1 114 ? 3.593 66.079 -6.147 1.00 22.35 112 PHE A CA 1
ATOM 829 C C . PHE A 1 114 ? 2.785 65.888 -4.860 1.00 21.41 112 PHE A C 1
ATOM 830 O O . PHE A 1 114 ? 3.099 66.490 -3.811 1.00 21.85 112 PHE A O 1
ATOM 838 N N . PHE A 1 115 ? 1.720 65.086 -4.940 1.00 24.49 113 PHE A N 1
ATOM 839 C CA . PHE A 1 115 ? 1.085 64.580 -3.720 1.00 18.49 113 PHE A CA 1
ATOM 840 C C . PHE A 1 115 ? 1.013 63.060 -3.791 1.00 23.24 113 PHE A C 1
ATOM 841 O O . PHE A 1 115 ? 0.995 62.477 -4.890 1.00 19.47 113 PHE A O 1
ATOM 849 N N . LEU A 1 116 ? 1.025 62.440 -2.623 1.00 22.71 114 LEU A N 1
ATOM 850 C CA . LEU A 1 116 ? 0.758 60.989 -2.544 1.00 20.42 114 LEU A CA 1
ATOM 851 C C . LEU A 1 116 ? -0.161 60.845 -1.362 1.00 22.22 114 LEU A C 1
ATOM 852 O O . LEU A 1 116 ? 0.216 61.193 -0.222 1.00 21.57 114 LEU A O 1
ATOM 857 N N . ALA A 1 117 ? -1.335 60.285 -1.606 1.00 21.42 115 ALA A N 1
ATOM 858 C CA . ALA A 1 117 ? -2.258 59.904 -0.529 1.00 22.07 115 ALA A CA 1
ATOM 859 C C . ALA A 1 117 ? -2.386 58.391 -0.517 1.00 24.00 115 ALA A C 1
ATOM 860 O O . ALA A 1 117 ? -2.356 57.757 -1.574 1.00 22.64 115 ALA A O 1
ATOM 862 N N . GLU A 1 118 ? -2.467 57.823 0.675 1.00 23.42 116 GLU A N 1
ATOM 863 C CA . GLU A 1 118 ? -2.680 56.369 0.812 1.00 24.03 116 GLU A CA 1
ATOM 864 C C . GLU A 1 118 ? -4.014 56.173 1.513 1.00 27.32 116 GLU A C 1
ATOM 865 O O . GLU A 1 118 ? -4.369 56.937 2.424 1.00 23.59 116 GLU A O 1
ATOM 871 N N . ASN A 1 119 ? -4.792 55.174 1.088 1.00 26.45 117 ASN A N 1
ATOM 872 C CA . ASN A 1 119 ? -6.053 54.894 1.739 1.00 24.42 117 ASN A CA 1
ATOM 873 C C . ASN A 1 119 ? -6.233 53.363 1.817 1.00 30.75 117 ASN A C 1
ATOM 874 O O . ASN A 1 119 ? -5.703 52.639 1.002 1.00 31.57 117 ASN A O 1
ATOM 879 N N . VAL A 1 120 ? -6.976 52.900 2.804 1.00 32.13 118 VAL A N 1
ATOM 880 C CA . VAL A 1 120 ? -7.362 51.470 2.862 1.00 31.19 118 VAL A CA 1
ATOM 881 C C . VAL A 1 120 ? -8.633 51.258 2.039 1.00 30.13 118 VAL A C 1
ATOM 882 O O . VAL A 1 120 ? -9.385 52.211 1.799 1.00 29.17 118 VAL A O 1
ATOM 886 N N . PRO A 1 121 ? -8.909 49.994 1.609 1.00 33.19 119 PRO A N 1
ATOM 887 C CA . PRO A 1 121 ? -10.206 49.708 0.975 1.00 29.37 119 PRO A CA 1
ATOM 888 C C . PRO A 1 121 ? -11.398 50.261 1.751 1.00 32.81 119 PRO A C 1
ATOM 889 O O . PRO A 1 121 ? -11.388 50.258 2.980 1.00 32.64 119 PRO A O 1
ATOM 893 N N . GLY A 1 122 ? -12.403 50.749 1.023 1.00 30.53 120 GLY A N 1
ATOM 894 C CA . GLY A 1 122 ? -13.513 51.478 1.600 1.00 32.25 120 GLY A CA 1
ATOM 895 C C . GLY A 1 122 ? -13.658 52.791 0.862 1.00 34.39 120 GLY A C 1
ATOM 896 O O . GLY A 1 122 ? -14.766 53.298 0.676 1.00 35.28 120 GLY A O 1
ATOM 897 N N . ILE A 1 123 ? -12.516 53.330 0.435 1.00 30.99 121 ILE A N 1
ATOM 898 C CA . ILE A 1 123 ? -12.438 54.643 -0.243 1.00 32.27 121 ILE A CA 1
ATOM 899 C C . ILE A 1 123 ? -13.204 54.670 -1.585 1.00 32.58 121 ILE A C 1
ATOM 900 O O . ILE A 1 123 ? -13.852 55.669 -1.923 1.00 33.66 121 ILE A O 1
ATOM 905 N N . MET A 1 124 ? -13.211 53.551 -2.320 1.00 33.19 122 MET A N 1
ATOM 906 C CA . MET A 1 124 ? -13.772 53.578 -3.673 1.00 29.94 122 MET A CA 1
ATOM 907 C C . MET A 1 124 ? -15.281 53.447 -3.750 1.00 31.22 122 MET A C 1
ATOM 908 O O . MET A 1 124 ? -15.824 53.422 -4.858 1.00 32.96 122 MET A O 1
ATOM 913 N N . GLN A 1 125 ? -15.965 53.406 -2.601 1.00 32.56 123 GLN A N 1
ATOM 914 C CA . GLN A 1 125 ? -17.428 53.272 -2.600 1.00 34.95 123 GLN A CA 1
ATOM 915 C C . GLN A 1 125 ? -18.212 54.408 -3.264 1.00 40.46 123 GLN A C 1
ATOM 916 O O . GLN A 1 125 ? -17.814 55.578 -3.224 1.00 40.14 123 GLN A O 1
ATOM 922 N N . GLU A 1 126 ? -19.347 54.035 -3.855 1.00 42.67 124 GLU A N 1
ATOM 923 C CA . GLU A 1 126 ? -20.205 54.962 -4.586 1.00 45.99 124 GLU A CA 1
ATOM 924 C C . GLU A 1 126 ? -20.619 56.166 -3.757 1.00 45.46 124 GLU A C 1
ATOM 925 O O . GLU A 1 126 ? -20.676 57.286 -4.270 1.00 46.77 124 GLU A O 1
ATOM 931 N N . LYS A 1 127 ? -20.878 55.933 -2.472 1.00 43.84 125 LYS A N 1
ATOM 932 C CA . LYS A 1 127 ? -21.309 56.985 -1.563 1.00 45.71 125 LYS A CA 1
ATOM 933 C C . LYS A 1 127 ? -20.241 58.051 -1.286 1.00 47.91 125 LYS A C 1
ATOM 934 O O . LYS A 1 127 ? -20.558 59.107 -0.722 1.00 50.41 125 LYS A O 1
ATOM 940 N N . TYR A 1 128 ? -18.990 57.775 -1.673 1.00 47.00 126 TYR A N 1
ATOM 941 C CA . TYR A 1 128 ? -17.902 58.748 -1.539 1.00 43.97 126 TYR A CA 1
ATOM 942 C C . TYR A 1 128 ? -17.478 59.352 -2.862 1.00 44.84 126 TYR A C 1
ATOM 943 O O . TYR A 1 128 ? -16.574 60.195 -2.893 1.00 43.29 126 TYR A O 1
ATOM 952 N N . SER A 1 129 ? -18.118 58.929 -3.947 1.00 44.78 127 SER A N 1
ATOM 953 C CA . SER A 1 129 ? -17.751 59.423 -5.262 1.00 46.73 127 SER A CA 1
ATOM 954 C C . SER A 1 129 ? -17.907 60.949 -5.337 1.00 47.66 127 SER A C 1
ATOM 955 O O . SER A 1 129 ? -17.116 61.599 -6.009 1.00 47.98 127 SER A O 1
ATOM 958 N N . GLY A 1 130 ? -18.893 61.498 -4.623 1.00 47.66 128 GLY A N 1
ATOM 959 C CA . GLY A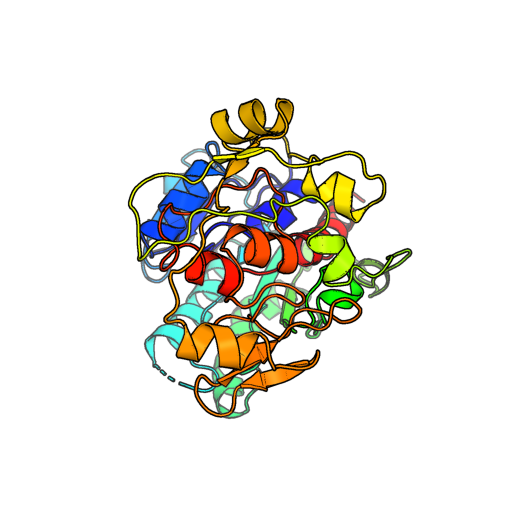 1 130 ? -19.076 62.954 -4.479 1.00 48.95 128 GLY A CA 1
ATOM 960 C C . GLY A 1 130 ? -17.875 63.671 -3.865 1.00 49.12 128 GLY A C 1
ATOM 961 O O . GLY A 1 130 ? -17.360 64.629 -4.442 1.00 51.56 128 GLY A O 1
ATOM 962 N N . ILE A 1 131 ? -17.408 63.200 -2.710 1.00 47.04 129 ILE A N 1
ATOM 963 C CA . ILE A 1 131 ? -16.233 63.804 -2.078 1.00 46.09 129 ILE A CA 1
ATOM 964 C C . ILE A 1 131 ? -14.930 63.508 -2.812 1.00 44.30 129 ILE A C 1
ATOM 965 O O . ILE A 1 131 ? -14.065 64.366 -2.830 1.00 43.91 129 ILE A O 1
ATOM 970 N N . ARG A 1 132 ? -14.784 62.323 -3.424 1.00 39.09 130 ARG A N 1
ATOM 971 C CA . ARG A 1 132 ? -13.599 62.037 -4.240 1.00 39.65 130 ARG A CA 1
ATOM 972 C C . ARG A 1 132 ? -13.572 62.909 -5.501 1.00 37.75 130 ARG A C 1
ATOM 973 O O . ARG A 1 132 ? -12.495 63.312 -5.922 1.00 38.69 130 ARG A O 1
ATOM 981 N N . ASN A 1 133 ? -14.744 63.153 -6.104 1.00 38.25 131 ASN A N 1
ATOM 982 C CA A ASN A 1 133 ? -14.818 64.011 -7.281 0.50 41.56 131 ASN A CA 1
ATOM 983 C CA B ASN A 1 133 ? -14.902 64.047 -7.271 0.50 43.00 131 ASN A CA 1
ATOM 984 C C . ASN A 1 133 ? -14.499 65.469 -6.890 1.00 42.08 131 ASN A C 1
ATOM 985 O O . ASN A 1 133 ? -13.716 66.125 -7.584 1.00 44.61 131 ASN A O 1
ATOM 994 N N . LYS A 1 134 ? -15.071 65.932 -5.775 1.00 41.64 132 LYS A N 1
ATOM 995 C CA . LYS A 1 134 ? -14.816 67.257 -5.202 1.00 45.76 132 LYS A CA 1
ATOM 996 C C . LYS A 1 134 ? -13.320 67.481 -4.892 1.00 45.67 132 LYS A C 1
ATOM 997 O O . LYS A 1 134 ? -12.775 68.559 -5.158 1.00 43.02 132 LYS A O 1
ATOM 1003 N N . ALA A 1 135 ? -12.659 66.445 -4.376 1.00 41.97 133 ALA A N 1
ATOM 1004 C CA . ALA A 1 135 ? -11.217 66.459 -4.133 1.00 42.43 133 ALA A CA 1
ATOM 1005 C C . ALA A 1 135 ? -10.362 66.420 -5.408 1.00 44.71 133 ALA A C 1
ATOM 1006 O O . ALA A 1 135 ? -9.322 67.087 -5.480 1.00 42.45 133 ALA A O 1
ATOM 1008 N N . PHE A 1 136 ? -10.790 65.628 -6.398 1.00 43.70 134 PHE A N 1
ATOM 1009 C CA . PHE A 1 136 ? -10.155 65.548 -7.720 1.00 47.07 134 PHE A CA 1
ATOM 1010 C C . PHE A 1 136 ? -10.217 66.941 -8.353 1.00 47.10 134 PHE A C 1
ATOM 1011 O O . PHE A 1 136 ? -9.237 67.393 -8.926 1.00 47.15 134 PHE A O 1
ATOM 1019 N N . ASN A 1 137 ? -11.363 67.607 -8.211 1.00 45.99 135 ASN A N 1
ATOM 1020 C CA . ASN A 1 137 ? -11.578 68.953 -8.742 1.00 49.52 135 ASN A CA 1
ATOM 1021 C C . ASN A 1 137 ? -10.640 70.013 -8.197 1.00 46.62 135 ASN A C 1
ATOM 1022 O O . ASN A 1 137 ? -10.285 70.938 -8.920 1.00 50.98 135 ASN A O 1
ATOM 1027 N N . LEU A 1 138 ? -10.270 69.893 -6.924 1.00 42.45 136 LEU A N 1
ATOM 1028 C CA . LEU A 1 138 ? -9.419 70.876 -6.255 1.00 37.90 136 LEU A CA 1
ATOM 1029 C C . LEU A 1 138 ? -8.037 70.829 -6.819 1.00 38.58 136 LEU A C 1
ATOM 1030 O O . LEU A 1 138 ? -7.287 71.829 -6.773 1.00 38.28 136 LEU A O 1
ATOM 1035 N N . VAL A 1 139 ? -7.676 69.670 -7.357 1.00 29.36 137 VAL A N 1
ATOM 1036 C CA . VAL A 1 139 ? -6.308 69.465 -7.809 1.00 30.52 137 VAL A CA 1
ATOM 1037 C C . VAL A 1 139 ? -6.149 69.226 -9.311 1.00 28.04 137 VAL A C 1
ATOM 1038 O O . VAL A 1 139 ? -5.058 69.353 -9.821 1.00 27.87 137 VAL A O 1
ATOM 1042 N N . SER A 1 140 ? -7.225 68.890 -10.015 1.00 31.88 138 SER A N 1
ATOM 1043 C CA . SER A 1 140 ? -7.106 68.447 -11.431 1.00 37.76 138 SER A CA 1
ATOM 1044 C C . SER A 1 140 ? -6.706 69.554 -12.383 1.00 39.14 138 SER A C 1
ATOM 1045 O O . SER A 1 140 ? -6.182 69.270 -13.458 1.00 42.32 138 SER A O 1
ATOM 1048 N N . GLY A 1 141 ? -6.967 70.802 -11.976 1.00 38.48 139 GLY A N 1
ATOM 1049 C CA . GLY A 1 141 ? -6.485 71.977 -12.685 1.00 38.59 139 GLY A CA 1
ATOM 1050 C C . GLY A 1 141 ? -4.978 72.053 -12.765 1.00 37.98 139 GLY A C 1
ATOM 1051 O O . GLY A 1 141 ? -4.440 72.391 -13.818 1.00 40.30 139 GLY A O 1
ATOM 1052 N N . ASP A 1 142 ? -4.285 71.708 -11.676 1.00 33.29 140 ASP A N 1
ATOM 1053 C CA . ASP A 1 142 ? -2.843 71.893 -11.595 1.00 28.83 140 ASP A CA 1
ATOM 1054 C C . ASP A 1 142 ? -2.025 70.612 -11.627 1.00 29.52 140 ASP A C 1
ATOM 1055 O O . ASP A 1 142 ? -0.794 70.636 -11.756 1.00 30.93 140 ASP A O 1
ATOM 1060 N N . TYR A 1 143 ? -2.714 69.470 -11.498 1.00 30.90 141 TYR A N 1
ATOM 1061 C CA . TYR A 1 143 ? -2.008 68.173 -11.399 1.00 29.19 141 TYR A CA 1
ATOM 1062 C C . TYR A 1 143 ? -2.409 67.147 -12.465 1.00 26.00 141 TYR A C 1
ATOM 1063 O O . TYR A 1 143 ? -3.576 67.032 -12.809 1.00 31.55 141 TYR A O 1
ATOM 1072 N N . ASP A 1 144 ? -1.425 66.397 -12.925 1.00 29.35 142 ASP A N 1
ATOM 1073 C CA . ASP A 1 144 ? -1.648 65.137 -13.651 1.00 32.23 142 ASP A CA 1
ATOM 1074 C C . ASP A 1 144 ? -1.914 64.061 -12.584 1.00 31.99 142 ASP A C 1
ATOM 1075 O O . ASP A 1 144 ? -1.012 63.691 -11.858 1.00 30.89 142 ASP A O 1
ATOM 1080 N N . ILE A 1 145 ? -3.157 63.609 -12.509 1.00 32.49 143 ILE A N 1
ATOM 1081 C CA . ILE A 1 145 ? -3.614 62.691 -11.464 1.00 30.96 143 ILE A CA 1
ATOM 1082 C C . ILE A 1 145 ? -3.549 61.278 -12.061 1.00 31.49 143 ILE A C 1
ATOM 1083 O O . ILE A 1 145 ? -4.078 61.040 -13.143 1.00 29.87 143 ILE A O 1
ATOM 1088 N N . LEU A 1 146 ? -2.828 60.377 -11.401 1.00 26.49 144 LEU A N 1
ATOM 1089 C CA . LEU A 1 146 ? -2.675 59.038 -11.916 1.00 26.56 144 LEU A CA 1
ATOM 1090 C C . LEU A 1 146 ? -3.893 58.256 -11.500 1.00 24.13 144 LEU A C 1
ATOM 1091 O O . LEU A 1 146 ? -4.579 58.583 -10.508 1.00 25.89 144 LEU A O 1
ATOM 1096 N N . ASP A 1 147 ? -4.196 57.219 -12.272 1.00 28.57 145 ASP A N 1
ATOM 1097 C CA . ASP A 1 147 ? -5.261 56.311 -11.852 1.00 30.79 145 ASP A CA 1
ATOM 1098 C C . ASP A 1 147 ? -4.821 55.611 -10.542 1.00 24.82 145 ASP A C 1
ATOM 1099 O O . ASP A 1 147 ? -3.638 55.514 -10.268 1.00 26.31 145 ASP A O 1
ATOM 1104 N N . PRO A 1 148 ? -5.784 55.166 -9.726 1.00 26.66 146 PRO A N 1
ATOM 1105 C CA . PRO A 1 148 ? -5.441 54.522 -8.451 1.00 30.40 146 PRO A CA 1
ATOM 1106 C C . PRO A 1 148 ? -4.525 53.323 -8.610 1.00 32.51 146 PRO A C 1
ATOM 1107 O O . PRO A 1 148 ? -4.702 52.503 -9.520 1.00 31.49 146 PRO A O 1
ATOM 1111 N N . ILE A 1 149 ? -3.531 53.260 -7.735 1.00 30.41 147 ILE A N 1
ATOM 1112 C CA . ILE A 1 149 ? -2.568 52.173 -7.667 1.00 30.83 147 ILE A CA 1
ATOM 1113 C C . ILE A 1 149 ? -3.060 51.321 -6.483 1.00 33.54 147 ILE A C 1
ATOM 1114 O O . ILE A 1 149 ? -3.218 51.821 -5.387 1.00 29.03 147 ILE A O 1
ATOM 1119 N N . LYS A 1 150 ? -3.419 50.065 -6.720 1.00 30.83 148 LYS A N 1
ATOM 1120 C CA . LYS A 1 150 ? -3.853 49.184 -5.631 1.00 31.07 148 LYS A CA 1
ATOM 1121 C C . LYS A 1 150 ? -2.748 48.159 -5.506 1.00 29.68 148 LYS A C 1
ATOM 1122 O O . LYS A 1 150 ? -2.390 47.482 -6.484 1.00 30.98 148 LYS A O 1
ATOM 1128 N N . VAL A 1 151 ? -2.113 48.089 -4.345 1.00 28.78 149 VAL A N 1
ATOM 1129 C CA . VAL A 1 151 ? -0.965 47.184 -4.222 1.00 31.94 149 VAL A CA 1
ATOM 1130 C C . VAL A 1 151 ? -1.184 46.171 -3.121 1.00 29.26 149 VAL A C 1
ATOM 1131 O O . VAL A 1 151 ? -1.904 46.446 -2.186 1.00 30.32 149 VAL A O 1
ATOM 1135 N N . LYS A 1 152 ? -0.535 45.024 -3.246 1.00 29.07 150 LYS A N 1
ATOM 1136 C CA . LYS A 1 152 ? -0.519 44.004 -2.196 1.00 32.47 150 LYS A CA 1
ATOM 1137 C C . LYS A 1 152 ? 0.901 44.066 -1.658 1.00 26.02 150 LYS A C 1
ATOM 1138 O O . LYS A 1 152 ? 1.846 43.955 -2.405 1.00 30.00 150 LYS A O 1
ATOM 1144 N N . ALA A 1 153 ? 1.042 44.251 -0.350 1.00 25.56 151 ALA A N 1
ATOM 1145 C CA . ALA A 1 153 ? 2.341 44.504 0.237 1.00 24.81 151 ALA A CA 1
ATOM 1146 C C . ALA A 1 153 ? 3.347 43.437 -0.041 1.00 23.29 151 ALA A C 1
ATOM 1147 O O . ALA A 1 153 ? 4.553 43.722 -0.210 1.00 25.69 151 ALA A O 1
ATOM 1149 N N . SER A 1 154 ? 2.881 42.194 -0.075 1.00 26.00 152 SER A N 1
ATOM 1150 C CA . SER A 1 154 ? 3.797 41.053 -0.237 1.00 28.77 152 SER A CA 1
ATOM 1151 C C . SER A 1 154 ? 4.513 41.018 -1.611 1.00 30.28 152 SER A C 1
ATOM 1152 O O . SER A 1 154 ? 5.641 40.504 -1.725 1.00 31.09 152 SER A O 1
ATOM 1155 N N . ASP A 1 155 ? 3.882 41.634 -2.614 1.00 29.84 153 ASP A N 1
ATOM 1156 C CA . ASP A 1 155 ? 4.499 41.809 -3.936 1.00 31.05 153 ASP A CA 1
ATOM 1157 C C . ASP A 1 155 ? 5.723 42.717 -3.853 1.00 32.03 153 ASP A C 1
ATOM 1158 O O . ASP A 1 155 ? 6.561 42.682 -4.742 1.00 34.55 153 ASP A O 1
ATOM 1163 N N . TYR A 1 156 ? 5.843 43.522 -2.784 1.00 27.63 154 TYR A N 1
ATOM 1164 C CA . TYR A 1 156 ? 7.025 44.381 -2.636 1.00 29.59 154 TYR A CA 1
ATOM 1165 C C . TYR A 1 156 ? 8.018 43.881 -1.616 1.00 28.29 154 TYR A C 1
ATOM 1166 O O . TYR A 1 156 ? 9.006 44.560 -1.305 1.00 30.35 154 TYR A O 1
ATOM 1175 N N . GLY A 1 157 ? 7.805 42.664 -1.133 1.00 27.63 155 GLY A N 1
ATOM 1176 C CA . GLY A 1 157 ? 8.801 42.052 -0.269 1.00 26.17 155 GLY A CA 1
ATOM 1177 C C . GLY A 1 157 ? 8.522 42.355 1.200 1.00 26.85 155 GLY A C 1
ATOM 1178 O O . GLY A 1 157 ? 9.410 42.197 2.017 1.00 28.65 155 GLY A O 1
ATOM 1179 N N . ALA A 1 158 ? 7.326 42.796 1.544 1.00 24.96 156 ALA A N 1
ATOM 1180 C CA . ALA A 1 158 ? 6.876 42.815 2.928 1.00 27.05 156 ALA A CA 1
ATOM 1181 C C . ALA A 1 158 ? 6.177 41.525 3.306 1.00 25.82 156 ALA A C 1
ATOM 1182 O O . ALA A 1 158 ? 5.580 40.939 2.495 1.00 28.15 156 ALA A O 1
ATOM 1184 N N . PRO A 1 159 ? 6.243 41.097 4.554 1.00 25.21 157 PRO A N 1
ATOM 1185 C CA . PRO A 1 159 ? 5.712 39.790 4.915 1.00 24.05 157 PRO A CA 1
ATOM 1186 C C . PRO A 1 159 ? 4.237 39.775 5.179 1.00 26.18 157 PRO A C 1
ATOM 1187 O O . PRO A 1 159 ? 3.824 39.019 5.960 1.00 30.78 157 PRO A O 1
ATOM 1191 N N . THR A 1 160 ? 3.472 40.643 4.569 1.00 28.36 158 THR A N 1
ATOM 1192 C CA . THR A 1 160 ? 2.064 40.721 4.848 1.00 27.01 158 THR A CA 1
ATOM 1193 C C . THR A 1 160 ? 1.307 40.945 3.563 1.00 31.03 158 THR A C 1
ATOM 1194 O O . THR A 1 160 ? 1.815 41.546 2.679 1.00 26.70 158 THR A O 1
ATOM 1198 N N . ILE A 1 161 ? 0.090 40.436 3.494 1.00 31.03 159 ILE A N 1
ATOM 1199 C CA . ILE A 1 161 ? -0.672 40.519 2.247 1.00 33.65 159 ILE A CA 1
ATOM 1200 C C . ILE A 1 161 ? -1.652 41.690 2.234 1.00 33.81 159 ILE A C 1
ATOM 1201 O O . ILE A 1 161 ? -2.541 41.724 1.382 1.00 36.94 159 ILE A O 1
ATOM 1206 N N . ARG A 1 162 ? -1.512 42.652 3.146 1.00 28.87 160 ARG A N 1
ATOM 1207 C CA A ARG A 1 162 ? -2.463 43.754 3.229 0.50 33.22 160 ARG A CA 1
ATOM 1208 C CA B ARG A 1 162 ? -2.511 43.708 3.201 0.50 32.43 160 ARG A CA 1
ATOM 1209 C C . ARG A 1 162 ? -2.490 44.575 1.931 1.00 30.49 160 ARG A C 1
ATOM 1210 O O . ARG A 1 162 ? -1.456 44.757 1.297 1.00 27.79 160 ARG A O 1
ATOM 1225 N N . THR A 1 163 ? -3.668 45.047 1.540 1.00 31.65 161 THR A N 1
ATOM 1226 C CA . THR A 1 163 ? -3.764 45.857 0.334 1.00 33.76 161 THR A CA 1
ATOM 1227 C C . THR A 1 163 ? -3.963 47.329 0.704 1.00 32.38 161 THR A C 1
ATOM 1228 O O . THR A 1 163 ? -4.496 47.648 1.762 1.00 33.22 161 THR A O 1
ATOM 1232 N N . ARG A 1 164 ? -3.535 48.218 -0.195 1.00 29.94 162 ARG A N 1
ATOM 1233 C CA A ARG A 1 164 ? -3.514 49.662 0.056 0.50 31.11 162 ARG A CA 1
ATOM 1234 C CA B ARG A 1 164 ? -3.651 49.643 0.054 0.50 30.45 162 ARG A CA 1
ATOM 1235 C C . ARG A 1 164 ? -3.763 50.354 -1.273 1.00 28.34 162 ARG A C 1
ATOM 1236 O O . ARG A 1 164 ? -3.249 49.882 -2.265 1.00 28.02 162 ARG A O 1
ATOM 1251 N N . TYR A 1 165 ? -4.495 51.474 -1.283 1.00 27.62 163 TYR A N 1
ATOM 1252 C CA . TYR A 1 165 ? -4.593 52.285 -2.499 1.00 27.06 163 TYR A CA 1
ATOM 1253 C C . TYR A 1 165 ? -3.617 53.445 -2.376 1.00 26.21 163 TYR A C 1
ATOM 1254 O O . TYR A 1 165 ? -3.482 54.024 -1.294 1.00 28.85 163 TYR A O 1
ATOM 1263 N N . PHE A 1 166 ? -2.934 53.784 -3.464 1.00 24.42 164 PHE A N 1
ATOM 1264 C CA . PHE A 1 166 ? -2.150 55.012 -3.516 1.00 24.92 164 PHE A CA 1
ATOM 1265 C C . PHE A 1 166 ? -2.685 55.912 -4.607 1.00 25.97 164 PHE A C 1
ATOM 1266 O O . PHE A 1 166 ? -2.934 55.458 -5.722 1.00 26.08 164 PHE A O 1
ATOM 1274 N N . PHE A 1 167 ? -2.863 57.192 -4.270 1.00 22.49 165 PHE A N 1
ATOM 1275 C CA . PHE A 1 167 ? -3.369 58.194 -5.195 1.00 22.25 165 PHE A CA 1
ATOM 1276 C C . PHE A 1 167 ? -2.269 59.219 -5.372 1.00 24.40 165 PHE A C 1
ATOM 1277 O O . PHE A 1 167 ? -1.902 59.845 -4.393 1.00 23.67 165 PHE A O 1
ATOM 1285 N N . ILE A 1 168 ? -1.734 59.349 -6.601 1.00 24.04 166 ILE A N 1
ATOM 1286 C CA . ILE A 1 168 ? -0.531 60.176 -6.846 1.00 25.31 166 ILE A CA 1
ATOM 1287 C C . ILE A 1 168 ? -0.881 61.273 -7.865 1.00 30.07 166 ILE A C 1
ATOM 1288 O O . ILE A 1 168 ? -1.626 61.027 -8.816 1.00 26.29 166 ILE A O 1
ATOM 1293 N N . GLY A 1 169 ? -0.381 62.494 -7.651 1.00 24.03 167 GLY A N 1
ATOM 1294 C CA . GLY A 1 169 ? -0.616 63.556 -8.637 1.00 27.99 167 GLY A CA 1
ATOM 1295 C C . GLY A 1 169 ? 0.705 64.256 -8.791 1.00 27.38 167 GLY A C 1
ATOM 1296 O O . GLY A 1 169 ? 1.487 64.304 -7.854 1.00 24.62 167 GLY A O 1
ATOM 1297 N N . VAL A 1 170 ? 0.985 64.773 -9.986 1.00 26.27 168 VAL A N 1
ATOM 1298 C CA A VAL A 1 170 ? 2.238 65.477 -10.210 0.50 26.54 168 VAL A CA 1
ATOM 1299 C CA B VAL A 1 170 ? 2.254 65.432 -10.255 0.50 27.72 168 VAL A CA 1
ATOM 1300 C C . VAL A 1 170 ? 1.919 66.775 -10.925 1.00 26.79 168 VAL A C 1
ATOM 1301 O O . VAL A 1 170 ? 0.999 66.844 -11.716 1.00 29.44 168 VAL A O 1
ATOM 1308 N N . LYS A 1 171 ? 2.643 67.826 -10.566 1.00 27.60 169 LYS A N 1
ATOM 1309 C CA . LYS A 1 171 ? 2.339 69.159 -11.080 1.00 29.00 169 LYS A CA 1
ATOM 1310 C C . LYS A 1 171 ? 2.486 69.128 -12.600 1.00 25.92 169 LYS A C 1
ATOM 1311 O O . LYS A 1 171 ? 3.518 68.639 -13.124 1.00 30.59 169 LYS A O 1
ATOM 1317 N N . LYS A 1 172 ? 1.448 69.602 -13.267 1.00 30.78 170 LYS A N 1
ATOM 1318 C CA . LYS A 1 172 ? 1.419 69.709 -14.739 1.00 38.19 170 LYS A CA 1
ATOM 1319 C C . LYS A 1 172 ? 2.620 70.455 -15.317 1.00 40.36 170 LYS A C 1
ATOM 1320 O O . LYS A 1 172 ? 3.198 70.034 -16.331 1.00 44.45 170 LYS A O 1
ATOM 1326 N N . SER A 1 173 ? 3.020 71.520 -14.633 1.00 40.84 171 SER A N 1
ATOM 1327 C CA . SER A 1 173 ? 4.174 72.341 -15.011 1.00 44.57 171 SER A CA 1
ATOM 1328 C C . SER A 1 173 ? 5.465 71.551 -15.186 1.00 45.05 171 SER A C 1
ATOM 1329 O O . SER A 1 173 ? 6.395 72.004 -15.855 1.00 49.05 171 SER A O 1
ATOM 1332 N N . LEU A 1 174 ? 5.534 70.364 -14.599 1.00 43.65 172 LEU A N 1
ATOM 1333 C CA . LEU A 1 174 ? 6.769 69.583 -14.654 1.00 40.29 172 LEU A CA 1
ATOM 1334 C C . LEU A 1 174 ? 6.916 68.810 -15.963 1.00 42.86 172 LEU A C 1
ATOM 1335 O O . LEU A 1 174 ? 8.035 68.363 -16.300 1.00 42.43 172 LEU A O 1
ATOM 1340 N N . LYS A 1 175 ? 5.784 68.641 -16.657 1.00 44.09 173 LYS A N 1
ATOM 1341 C CA . LYS A 1 175 ? 5.692 67.900 -17.926 1.00 49.68 173 LYS A CA 1
ATOM 1342 C C . LYS A 1 175 ? 6.438 66.578 -17.845 1.00 52.30 173 LYS A C 1
ATOM 1343 O O . LYS A 1 175 ? 7.403 66.343 -18.582 1.00 53.71 173 LYS A O 1
ATOM 1349 N N . LEU A 1 176 ? 6.017 65.733 -16.910 1.00 52.78 174 LEU A N 1
ATOM 1350 C CA . LEU A 1 176 ? 6.626 64.431 -16.756 1.00 54.31 174 LEU A CA 1
ATOM 1351 C C . LEU A 1 176 ? 5.806 63.373 -17.473 1.00 52.04 174 LEU A C 1
ATOM 1352 O O . LEU A 1 176 ? 4.583 63.496 -17.579 1.00 51.12 174 LEU A O 1
ATOM 1357 N N . ASP A 1 177 ? 6.482 62.347 -17.984 1.00 56.45 175 ASP A N 1
ATOM 1358 C CA . ASP A 1 177 ? 5.789 61.152 -18.481 1.00 62.15 175 ASP A CA 1
ATOM 1359 C C . ASP A 1 177 ? 5.931 60.082 -17.422 1.00 62.42 175 ASP A C 1
ATOM 1360 O O . ASP A 1 177 ? 7.040 59.834 -16.946 1.00 62.82 175 ASP A O 1
ATOM 1365 N N . ILE A 1 178 ? 4.814 59.472 -17.033 1.00 63.94 176 ILE A N 1
ATOM 1366 C CA . ILE A 1 178 ? 4.843 58.423 -16.010 1.00 66.29 176 ILE A CA 1
ATOM 1367 C C . ILE A 1 178 ? 4.319 57.084 -16.508 1.00 66.04 176 ILE A C 1
ATOM 1368 O O . ILE A 1 178 ? 3.111 56.893 -16.695 1.00 67.53 176 ILE A O 1
ATOM 1373 N N . SER A 1 179 ? 5.248 56.157 -16.713 1.00 65.62 177 SER A N 1
ATOM 1374 C CA . SER A 1 179 ? 4.900 54.765 -16.979 1.00 64.01 177 SER A CA 1
ATOM 1375 C C . SER A 1 179 ? 4.774 54.039 -15.647 1.00 62.84 177 SER A C 1
ATOM 1376 O O . SER A 1 179 ? 5.374 54.452 -14.642 1.00 60.49 177 SER A O 1
ATOM 1379 N N . ASP A 1 180 ? 4.014 52.948 -15.643 1.00 60.89 178 ASP A N 1
ATOM 1380 C CA . ASP A 1 180 ? 3.831 52.156 -14.425 1.00 58.83 178 ASP A CA 1
ATOM 1381 C C . ASP A 1 180 ? 5.079 51.363 -14.055 1.00 57.11 178 ASP A C 1
ATOM 1382 O O . ASP A 1 180 ? 5.230 50.916 -12.913 1.00 53.25 178 ASP A O 1
ATOM 1387 N N . GLU A 1 181 ? 5.985 51.213 -15.024 1.00 57.35 179 GLU A N 1
ATOM 1388 C CA . GLU A 1 181 ? 7.285 50.583 -14.793 1.00 58.59 179 GLU A CA 1
ATOM 1389 C C . GLU A 1 181 ? 7.897 51.065 -13.492 1.00 54.90 179 GLU A C 1
ATOM 1390 O O . GLU A 1 181 ? 8.435 50.252 -12.731 1.00 57.79 179 GLU A O 1
ATOM 1396 N N . VAL A 1 182 ? 7.782 52.371 -13.228 1.00 47.39 180 VAL A N 1
ATOM 1397 C CA . VAL A 1 182 ? 8.482 52.962 -12.104 1.00 45.63 180 VAL A CA 1
ATOM 1398 C C . VAL A 1 182 ? 7.976 52.406 -10.763 1.00 41.33 180 VAL A C 1
ATOM 1399 O O . VAL A 1 182 ? 8.798 52.125 -9.898 1.00 45.93 180 VAL A O 1
ATOM 1403 N N . PHE A 1 183 ? 6.669 52.154 -10.669 1.00 34.21 181 PHE A N 1
ATOM 1404 C CA . PHE A 1 183 ? 6.009 51.715 -9.422 1.00 38.95 181 PHE A CA 1
ATOM 1405 C C . PHE A 1 183 ? 5.851 50.195 -9.259 1.0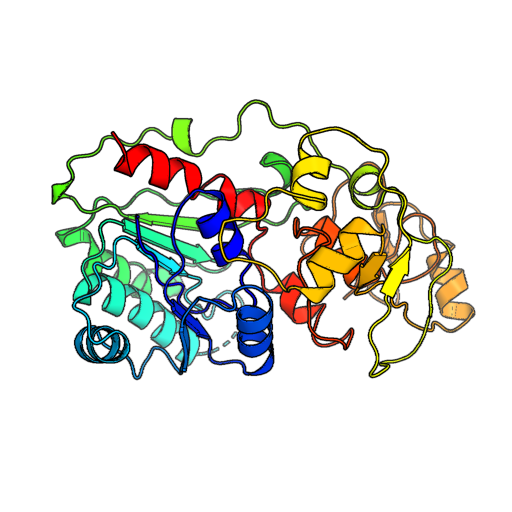0 43.30 181 PHE A C 1
ATOM 1406 O O . PHE A 1 183 ? 5.501 49.706 -8.170 1.00 42.20 181 PHE A O 1
ATOM 1414 N N . MET A 1 184 ? 6.092 49.455 -10.342 1.00 42.87 182 MET A N 1
ATOM 1415 C CA . MET A 1 184 ? 5.909 48.014 -10.352 1.00 40.93 182 MET A CA 1
ATOM 1416 C C . MET A 1 184 ? 7.086 47.386 -9.674 1.00 40.79 182 MET A C 1
ATOM 1417 O O . MET A 1 184 ? 8.212 47.867 -9.833 1.00 41.28 182 MET A O 1
ATOM 1422 N N . PRO A 1 185 ? 6.853 46.265 -8.960 1.00 43.21 183 PRO A N 1
ATOM 1423 C CA . PRO A 1 185 ? 7.943 45.570 -8.300 1.00 45.75 183 PRO A CA 1
ATOM 1424 C C . PRO A 1 185 ? 8.799 44.759 -9.267 1.00 50.72 183 PRO A C 1
ATOM 1425 O O . PRO A 1 185 ? 8.276 44.011 -10.098 1.00 51.72 183 PRO A O 1
ATOM 1429 N N . LYS A 1 186 ? 10.108 44.926 -9.160 1.00 52.48 184 LYS A N 1
ATOM 1430 C CA . LYS A 1 186 ? 11.022 44.149 -9.963 1.00 60.73 184 LYS A CA 1
ATOM 1431 C C . LYS A 1 186 ? 12.206 43.681 -9.136 1.00 61.13 184 LYS A C 1
ATOM 1432 O O . LYS A 1 186 ? 12.735 44.440 -8.317 1.00 62.40 184 LYS A O 1
ATOM 1438 N N . MET A 1 187 ? 12.589 42.418 -9.351 1.00 60.91 185 MET A N 1
ATOM 1439 C CA . MET A 1 187 ? 13.675 41.741 -8.622 1.00 64.23 185 MET A CA 1
ATOM 1440 C C . MET A 1 187 ? 13.386 41.594 -7.121 1.00 56.65 185 MET A C 1
ATOM 1441 O O . MET A 1 187 ? 14.293 41.736 -6.288 1.00 54.31 185 MET A O 1
ATOM 1446 N N . ILE A 1 188 ? 12.125 41.307 -6.795 1.00 51.88 186 ILE A N 1
ATOM 1447 C CA . ILE A 1 188 ? 11.675 41.199 -5.395 1.00 49.50 186 ILE A CA 1
ATOM 1448 C C . ILE A 1 188 ? 11.566 39.755 -4.909 1.00 46.65 186 ILE A C 1
ATOM 1449 O O . ILE A 1 188 ? 10.741 39.001 -5.402 1.00 46.06 186 ILE A O 1
ATOM 1454 N N . ASP A 1 189 ? 12.385 39.376 -3.930 1.00 46.92 187 ASP A N 1
ATOM 1455 C CA . ASP A 1 189 ? 12.227 38.073 -3.278 1.00 48.21 187 ASP A CA 1
ATOM 1456 C C . ASP A 1 189 ? 11.174 38.156 -2.165 1.00 45.52 187 ASP A C 1
ATOM 1457 O O . ASP A 1 189 ? 11.260 39.044 -1.306 1.00 43.35 187 ASP A O 1
ATOM 1462 N N . PRO A 1 190 ? 10.166 37.258 -2.202 1.00 42.67 188 PRO A N 1
ATOM 1463 C CA . PRO A 1 190 ? 9.100 37.180 -1.200 1.00 38.35 188 PRO A CA 1
ATOM 1464 C C . PRO A 1 190 ? 9.648 36.845 0.187 1.00 36.72 188 PRO A C 1
ATOM 1465 O O . PRO A 1 190 ? 10.644 36.126 0.317 1.00 36.18 188 PRO A O 1
ATOM 1469 N N . VAL A 1 191 ? 9.025 37.416 1.217 1.00 33.38 189 VAL A N 1
ATOM 1470 C CA . VAL A 1 191 ? 9.478 37.207 2.588 1.00 28.09 189 VAL A CA 1
ATOM 1471 C C . VAL A 1 191 ? 8.302 36.598 3.301 1.00 30.45 189 VAL A C 1
ATOM 1472 O O . VAL A 1 191 ? 7.298 37.263 3.483 1.00 29.36 189 VAL A O 1
ATOM 1476 N N . THR A 1 192 ? 8.408 35.329 3.674 1.00 25.21 190 THR A N 1
ATOM 1477 C CA . THR A 1 192 ? 7.369 34.636 4.409 1.00 27.15 190 THR A CA 1
ATOM 1478 C C . THR A 1 192 ? 7.525 34.927 5.900 1.00 27.04 190 THR A C 1
ATOM 1479 O O . THR A 1 192 ? 8.548 35.494 6.328 1.00 25.86 190 THR A O 1
ATOM 1483 N N . VAL A 1 193 ? 6.514 34.516 6.659 1.00 27.87 191 VAL A N 1
ATOM 1484 C CA . VAL A 1 193 ? 6.508 34.604 8.137 1.00 29.00 191 VAL A CA 1
ATOM 1485 C C . VAL A 1 193 ? 7.806 34.041 8.725 1.00 30.50 191 VAL A C 1
ATOM 1486 O O . VAL A 1 193 ? 8.488 34.692 9.515 1.00 28.45 191 VAL A O 1
ATOM 1490 N N . LYS A 1 194 ? 8.188 32.842 8.293 1.00 32.91 192 LYS A N 1
ATOM 1491 C CA . LYS A 1 194 ? 9.355 32.174 8.832 1.00 34.05 192 LYS A CA 1
ATOM 1492 C C . LYS A 1 194 ? 10.603 32.994 8.629 1.00 30.67 192 LYS A C 1
ATOM 1493 O O . LYS A 1 194 ? 11.448 33.071 9.513 1.00 33.37 192 LYS A O 1
ATOM 1499 N N . ASP A 1 195 ? 10.737 33.624 7.464 1.00 32.40 193 ASP A N 1
ATOM 1500 C CA . ASP A 1 195 ? 11.922 34.455 7.204 1.00 30.22 193 ASP A CA 1
ATOM 1501 C C . ASP A 1 195 ? 11.898 35.727 8.043 1.00 26.95 193 ASP A C 1
ATOM 1502 O O . ASP A 1 195 ? 12.943 36.194 8.499 1.00 27.22 193 ASP A O 1
ATOM 1507 N N . ALA A 1 196 ? 10.709 36.299 8.224 1.00 25.51 194 ALA A N 1
ATOM 1508 C CA . ALA A 1 196 ? 10.644 37.632 8.887 1.00 23.61 194 ALA A CA 1
ATOM 1509 C C . ALA A 1 196 ? 10.942 37.486 10.368 1.00 26.16 194 ALA A C 1
ATOM 1510 O O . ALA A 1 196 ? 11.574 38.350 10.954 1.00 29.32 194 ALA A O 1
ATOM 1512 N N . LEU A 1 197 ? 10.537 36.356 10.936 1.00 26.58 195 LEU A N 1
ATOM 1513 C CA . LEU A 1 197 ? 10.656 36.100 12.390 1.00 25.83 195 LEU A CA 1
ATOM 1514 C C . LEU A 1 197 ? 11.970 35.430 12.801 1.00 29.20 195 LEU A C 1
ATOM 1515 O O . LEU A 1 197 ? 12.192 35.194 13.991 1.00 29.27 195 LEU A O 1
ATOM 1520 N N . TYR A 1 198 ? 12.866 35.206 11.829 1.00 29.41 196 TYR A N 1
ATOM 1521 C CA . TYR A 1 198 ? 14.155 34.541 12.056 1.00 30.06 196 TYR A CA 1
ATOM 1522 C C . TYR A 1 198 ? 14.940 35.198 13.168 1.00 29.40 196 TYR A C 1
ATOM 1523 O O . TYR A 1 198 ? 15.156 36.433 13.141 1.00 30.20 196 TYR A O 1
ATOM 1532 N N . GLY A 1 199 ? 15.419 34.383 14.113 1.00 23.27 197 GLY A N 1
ATOM 1533 C CA . GLY A 1 199 ? 16.461 34.835 15.068 1.00 25.72 197 GLY A CA 1
ATOM 1534 C C . GLY A 1 199 ? 15.963 35.572 16.305 1.00 24.66 197 GLY A C 1
ATOM 1535 O O . GLY A 1 199 ? 16.749 35.968 17.167 1.00 23.38 197 GLY A O 1
ATOM 1536 N N . LEU A 1 200 ? 14.650 35.743 16.409 1.00 25.42 198 LEU A N 1
ATOM 1537 C CA . LEU A 1 200 ? 14.055 36.366 17.581 1.00 25.65 198 LEU A CA 1
ATOM 1538 C C . LEU A 1 200 ? 14.062 35.376 18.756 1.00 27.40 198 LEU A C 1
ATOM 1539 O O . LEU A 1 200 ? 14.093 34.148 18.534 1.00 26.44 198 LEU A O 1
ATOM 1544 N N . PRO A 1 201 ? 14.012 35.887 20.011 1.00 26.73 199 PRO A N 1
ATOM 1545 C CA . PRO A 1 201 ? 14.030 34.956 21.152 1.00 25.90 199 PRO A CA 1
ATOM 1546 C C . PRO A 1 201 ? 12.854 33.981 21.217 1.00 28.52 199 PRO A C 1
ATOM 1547 O O . PRO A 1 201 ? 11.701 34.369 20.988 1.00 27.22 199 PRO A O 1
ATOM 1551 N N . ASP A 1 202 ? 13.145 32.715 21.538 1.00 27.44 200 ASP A N 1
ATOM 1552 C CA . ASP A 1 202 ? 12.085 31.719 21.727 1.00 29.75 200 ASP A CA 1
ATOM 1553 C C . ASP A 1 202 ? 11.416 31.813 23.091 1.00 28.07 200 ASP A C 1
ATOM 1554 O O . ASP A 1 202 ? 10.288 31.333 23.276 1.00 33.60 200 ASP A O 1
ATOM 1559 N N . ILE A 1 203 ? 12.144 32.375 24.055 1.00 29.34 201 ILE A N 1
ATOM 1560 C CA . ILE A 1 203 ? 11.625 32.594 25.404 1.00 27.40 201 ILE A CA 1
ATOM 1561 C C . ILE A 1 203 ? 11.450 34.082 25.633 1.00 22.49 201 ILE A C 1
ATOM 1562 O O . ILE A 1 203 ? 12.422 34.842 25.562 1.00 25.03 201 ILE A O 1
ATOM 1567 N N . ILE A 1 204 ? 10.221 34.514 25.923 1.00 22.76 202 ILE A N 1
ATOM 1568 C CA . ILE A 1 204 ? 10.026 35.960 26.095 1.00 21.07 202 ILE A CA 1
ATOM 1569 C C . ILE A 1 204 ? 9.274 36.243 27.396 1.00 21.32 202 ILE A C 1
ATOM 1570 O O . ILE A 1 204 ? 8.700 35.342 27.988 1.00 22.58 202 ILE A O 1
ATOM 1575 N N . ASP A 1 205 ? 9.360 37.489 27.861 1.00 21.18 203 ASP A N 1
ATOM 1576 C CA . ASP A 1 205 ? 8.641 37.942 29.044 1.00 23.08 203 ASP A CA 1
ATOM 1577 C C . ASP A 1 205 ? 7.160 38.065 28.682 1.00 27.73 203 ASP A C 1
ATOM 1578 O O . ASP A 1 205 ? 6.752 39.027 28.019 1.00 34.56 203 ASP A O 1
ATOM 1583 N N . ALA A 1 206 ? 6.377 37.136 29.167 1.00 29.23 204 ALA A N 1
ATOM 1584 C CA . ALA A 1 206 ? 4.934 37.186 29.020 1.00 32.48 204 ALA A CA 1
ATOM 1585 C C . ALA A 1 206 ? 4.300 37.863 30.242 1.00 31.90 204 ALA A C 1
ATOM 1586 O O . ALA A 1 206 ? 4.317 37.344 31.367 1.00 30.37 204 ALA A O 1
ATOM 1588 N N . ASN A 1 207 ? 3.793 39.055 30.027 1.00 33.63 205 ASN A N 1
ATOM 1589 C CA . ASN A 1 207 ? 3.108 39.788 31.057 1.00 33.49 205 ASN A CA 1
ATOM 1590 C C . ASN A 1 207 ? 1.721 40.268 30.622 1.00 37.94 205 ASN A C 1
ATOM 1591 O O . ASN A 1 207 ? 1.213 39.862 29.603 1.00 35.67 205 ASN A O 1
ATOM 1596 N N . TRP A 1 208 ? 1.121 41.142 31.409 1.00 37.44 206 TRP A N 1
ATOM 1597 C CA . TRP A 1 208 ? -0.100 41.754 30.990 1.00 38.86 206 TRP A CA 1
ATOM 1598 C C . TRP A 1 208 ? 0.094 43.032 30.193 1.00 44.11 206 TRP A C 1
ATOM 1599 O O . TRP A 1 208 ? -0.063 43.018 29.015 1.00 43.35 206 TRP A O 1
ATOM 1610 N N . GLN A 1 209 ? 0.440 44.139 30.827 1.00 48.14 207 GLN A N 1
ATOM 1611 C CA . GLN A 1 209 ? 0.734 45.361 30.059 1.00 52.66 207 GLN A CA 1
ATOM 1612 C C . GLN A 1 209 ? 1.917 46.179 30.548 1.00 55.82 207 GLN A C 1
ATOM 1613 O O . GLN A 1 209 ? 1.859 47.376 30.551 1.00 56.87 207 GLN A O 1
ATOM 1619 N N . SER A 1 210 ? 3.008 45.528 30.898 1.00 58.06 208 SER A N 1
ATOM 1620 C CA . SER A 1 210 ? 4.101 46.165 31.612 1.00 59.96 208 SER A CA 1
ATOM 1621 C C . SER A 1 210 ? 4.635 47.489 31.074 1.00 61.47 208 SER A C 1
ATOM 1622 O O . SER A 1 210 ? 4.541 47.778 29.914 1.00 61.25 208 SER A O 1
ATOM 1625 N N . ASP A 1 211 ? 5.213 48.268 31.973 1.00 63.02 209 ASP A N 1
ATOM 1626 C CA A ASP A 1 211 ? 5.538 49.668 31.677 0.50 62.24 209 ASP A CA 1
ATOM 1627 C CA B ASP A 1 211 ? 5.578 49.673 31.766 0.50 62.86 209 ASP A CA 1
ATOM 1628 C C . ASP A 1 211 ? 6.988 49.880 31.205 1.00 61.03 209 ASP A C 1
ATOM 1629 O O . ASP A 1 211 ? 7.377 51.012 30.877 1.00 62.27 209 ASP A O 1
ATOM 1638 N N . SER A 1 212 ? 7.763 48.792 31.137 1.00 56.33 210 SER A N 1
ATOM 1639 C CA . SER A 1 212 ? 9.187 48.835 30.758 1.00 51.05 210 SER A CA 1
ATOM 1640 C C . SER A 1 212 ? 9.468 48.120 29.427 1.00 43.50 210 SER A C 1
ATOM 1641 O O . SER A 1 212 ? 8.701 47.253 29.006 1.00 45.66 210 SER A O 1
ATOM 1644 N N A GLU A 1 213 ? 10.516 48.606 28.765 0.50 40.60 211 GLU A N 1
ATOM 1645 N N B GLU A 1 213 ? 10.628 48.378 28.813 0.50 42.46 211 GLU A N 1
ATOM 1646 C CA A GLU A 1 213 ? 10.943 48.118 27.471 0.50 35.49 211 GLU A CA 1
ATOM 1647 C CA B GLU A 1 213 ? 10.899 48.143 27.354 0.50 38.28 211 GLU A CA 1
ATOM 1648 C C A GLU A 1 213 ? 11.443 46.706 27.650 0.50 31.56 211 GLU A C 1
ATOM 1649 C C B GLU A 1 213 ? 11.042 46.781 26.618 0.50 36.35 211 GLU A C 1
ATOM 1650 O O A GLU A 1 213 ? 11.967 46.364 28.711 0.50 31.03 211 GLU A O 1
ATOM 1651 O O B GLU A 1 213 ? 10.894 46.724 25.381 0.50 35.78 211 GLU A O 1
ATOM 1662 N N A SER A 1 214 ? 11.240 45.890 26.620 0.50 23.24 212 SER A N 1
ATOM 1663 N N B SER A 1 214 ? 11.397 45.721 27.328 0.50 31.15 212 SER A N 1
ATOM 1664 C CA A SER A 1 214 ? 11.602 44.484 26.631 0.50 25.62 212 SER A CA 1
ATOM 1665 C CA B SER A 1 214 ? 11.627 44.414 26.707 0.50 25.31 212 SER A CA 1
ATOM 1666 C C A SER A 1 214 ? 12.776 44.296 25.688 0.50 26.12 212 SER A C 1
ATOM 1667 C C B SER A 1 214 ? 12.732 44.461 25.640 0.50 27.00 212 SER A C 1
ATOM 1668 O O A SER A 1 214 ? 12.641 43.661 24.624 0.50 25.44 212 SER A O 1
ATOM 1669 O O B SER A 1 214 ? 12.514 44.143 24.461 0.50 28.94 212 SER A O 1
ATOM 1674 N N . TRP A 1 215 ? 13.927 44.850 26.076 1.00 23.84 213 TRP A N 1
ATOM 1675 C CA . TRP A 1 215 ? 15.125 44.784 25.224 1.00 23.40 213 TRP A CA 1
ATOM 1676 C C . TRP A 1 215 ? 15.676 43.350 25.277 1.00 24.30 213 TRP A C 1
ATOM 1677 O O . TRP A 1 215 ? 15.875 42.806 26.366 1.00 26.26 213 TRP A O 1
ATOM 1688 N N . ARG A 1 216 ? 15.942 42.761 24.114 1.00 23.80 214 ARG A N 1
ATOM 1689 C CA . ARG A 1 216 ? 16.374 41.370 24.035 1.00 20.37 214 ARG A CA 1
ATOM 1690 C C . ARG A 1 216 ? 17.402 41.179 22.940 1.00 25.00 214 ARG A C 1
ATOM 1691 O O . ARG A 1 216 ? 17.320 41.815 21.881 1.00 21.91 214 ARG A O 1
ATOM 1699 N N . THR A 1 217 ? 18.338 40.248 23.177 1.00 22.19 215 THR A N 1
ATOM 1700 C CA . THR A 1 217 ? 19.321 39.851 22.195 1.00 23.85 215 THR A CA 1
ATOM 1701 C C . THR A 1 217 ? 18.724 38.985 21.108 1.00 22.62 215 THR A C 1
ATOM 1702 O O . THR A 1 217 ? 17.919 38.059 21.384 1.00 24.82 215 THR A O 1
ATOM 1706 N N . ILE A 1 218 ? 19.067 39.320 19.854 1.00 20.39 216 ILE A N 1
ATOM 1707 C CA . ILE A 1 218 ? 18.657 38.529 18.705 1.00 23.21 216 ILE A CA 1
ATOM 1708 C C . ILE A 1 218 ? 19.872 37.971 17.949 1.00 22.55 216 ILE A C 1
ATOM 1709 O O . ILE A 1 218 ? 21.009 38.420 18.145 1.00 30.12 216 ILE A O 1
ATOM 1714 N N . LYS A 1 219 ? 19.608 37.013 17.083 1.00 27.97 217 LYS A N 1
ATOM 1715 C CA . LYS A 1 219 ? 20.613 36.565 16.126 1.00 34.46 217 LYS A CA 1
ATOM 1716 C C . LYS A 1 219 ? 20.448 37.406 14.882 1.00 34.42 217 LYS A C 1
ATOM 1717 O O . LYS A 1 219 ? 19.337 37.513 14.343 1.00 34.31 217 LYS A O 1
ATOM 1723 N N . LYS A 1 220 ? 21.527 38.057 14.467 1.00 36.92 218 LYS A N 1
ATOM 1724 C CA . LYS A 1 220 ? 21.526 38.741 13.191 1.00 39.80 218 LYS A CA 1
ATOM 1725 C C . LYS A 1 220 ? 22.686 38.305 12.321 1.00 44.40 218 LYS A C 1
ATOM 1726 O O . LYS A 1 220 ? 23.629 39.047 12.102 1.00 48.34 218 LYS A O 1
ATOM 1732 N N . ASP A 1 221 ? 22.603 37.067 11.861 1.00 48.58 219 ASP A N 1
ATOM 1733 C CA . ASP A 1 221 ? 23.611 36.499 10.983 1.00 52.99 219 ASP A CA 1
ATOM 1734 C C . ASP A 1 221 ? 22.949 36.074 9.680 1.00 50.31 219 ASP A C 1
ATOM 1735 O O . ASP A 1 221 ? 23.183 34.969 9.186 1.00 55.68 219 ASP A O 1
ATOM 1740 N N . ARG A 1 222 ? 22.069 36.918 9.158 1.00 46.25 220 ARG A N 1
ATOM 1741 C CA . ARG A 1 222 ? 21.498 36.654 7.851 1.00 42.05 220 ARG A CA 1
ATOM 1742 C C . ARG A 1 222 ? 21.719 37.766 6.867 1.00 46.98 220 ARG A C 1
ATOM 1743 O O . ARG A 1 222 ? 22.041 38.915 7.234 1.00 49.06 220 ARG A O 1
ATOM 1751 N N . LYS A 1 223 ? 21.561 37.375 5.606 1.00 51.16 221 LYS A N 1
ATOM 1752 C CA . LYS A 1 223 ? 21.962 38.151 4.449 1.00 54.34 221 LYS A CA 1
ATOM 1753 C C . LYS A 1 223 ? 20.801 38.185 3.479 1.00 51.35 221 LYS A C 1
ATOM 1754 O O . LYS A 1 223 ? 20.019 37.220 3.381 1.00 52.45 221 LYS A O 1
ATOM 1760 N N . GLY A 1 224 ? 20.687 39.295 2.762 1.00 47.85 222 GLY A N 1
ATOM 1761 C CA . GLY A 1 224 ? 19.628 39.429 1.774 1.00 45.96 222 GLY A CA 1
ATOM 1762 C C . GLY A 1 224 ? 18.870 40.720 1.971 1.00 42.05 222 GLY A C 1
ATOM 1763 O O . GLY A 1 224 ? 18.933 41.320 3.034 1.00 37.82 222 GLY A O 1
ATOM 1764 N N . GLY A 1 225 ? 18.140 41.115 0.936 1.00 38.75 223 GLY A N 1
ATOM 1765 C CA . GLY A 1 225 ? 17.481 42.411 0.866 1.00 40.37 223 GLY A CA 1
ATOM 1766 C C . GLY A 1 225 ? 16.654 42.757 2.089 1.00 34.53 223 GLY A C 1
ATOM 1767 O O . GLY A 1 225 ? 16.817 43.833 2.643 1.00 36.22 223 GLY A O 1
ATOM 1768 N N . PHE A 1 226 ? 15.799 41.829 2.515 1.00 35.31 224 PHE A N 1
ATOM 1769 C CA . PHE A 1 226 ? 14.923 42.030 3.688 1.00 29.88 224 PHE A CA 1
ATOM 1770 C C . PHE A 1 226 ? 15.718 42.336 4.957 1.00 33.01 224 PHE A C 1
ATOM 1771 O O . PHE A 1 226 ? 15.346 43.249 5.724 1.00 30.00 224 PHE A O 1
ATOM 1779 N N . TYR A 1 227 ? 16.828 41.600 5.158 1.00 28.95 225 TYR A N 1
ATOM 1780 C CA . TYR A 1 227 ? 17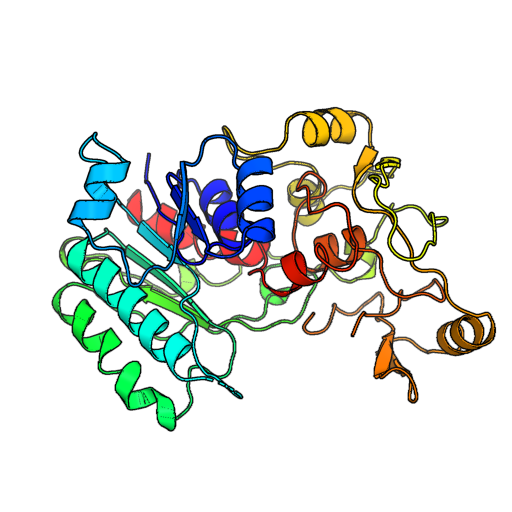.648 41.735 6.360 1.00 30.68 225 TYR A CA 1
ATOM 1781 C C . TYR A 1 227 ? 18.471 42.990 6.358 1.00 30.79 225 TYR A C 1
ATOM 1782 O O . TYR A 1 227 ? 18.789 43.528 7.423 1.00 31.41 225 TYR A O 1
ATOM 1791 N N . GLU A 1 228 ? 18.811 43.496 5.168 1.00 33.90 226 GLU A N 1
ATOM 1792 C CA . GLU A 1 228 ? 19.522 44.797 5.099 1.00 32.33 226 GLU A CA 1
ATOM 1793 C C . GLU A 1 228 ? 18.575 45.915 5.516 1.00 31.16 226 GLU A C 1
ATOM 1794 O O . GLU A 1 228 ? 18.985 46.883 6.146 1.00 29.30 226 GLU A O 1
ATOM 1800 N N . LYS A 1 229 ? 17.322 45.791 5.109 1.00 27.38 227 LYS A N 1
ATOM 1801 C CA . LYS A 1 229 ? 16.271 46.749 5.506 1.00 29.21 227 LYS A CA 1
ATOM 1802 C C . LYS A 1 229 ? 15.938 46.569 6.989 1.00 29.37 227 LYS A C 1
ATOM 1803 O O . LYS A 1 229 ? 15.652 47.529 7.704 1.00 25.87 227 LYS A O 1
ATOM 1809 N N . LEU A 1 230 ? 16.002 45.328 7.460 1.00 24.38 228 LEU A N 1
ATOM 1810 C CA . LEU A 1 230 ? 15.650 45.036 8.862 1.00 23.10 228 LEU A CA 1
ATOM 1811 C C . LEU A 1 230 ? 16.648 45.623 9.863 1.00 29.09 228 LEU A C 1
ATOM 1812 O O . LEU A 1 230 ? 16.245 46.183 10.872 1.00 27.35 228 LEU A O 1
ATOM 1817 N N . TRP A 1 231 ? 17.944 45.521 9.553 1.00 27.44 229 TRP A N 1
ATOM 1818 C CA . TRP A 1 231 ? 19.031 45.891 10.459 1.00 29.83 229 TRP A CA 1
ATOM 1819 C C . TRP A 1 231 ? 19.841 47.121 10.039 1.00 26.55 229 TRP A C 1
ATOM 1820 O O . TRP A 1 231 ? 20.752 47.525 10.748 1.00 32.77 229 TRP A O 1
ATOM 1831 N N . GLY A 1 232 ? 19.483 47.755 8.928 1.00 30.68 230 GLY A N 1
ATOM 1832 C CA . GLY A 1 232 ? 20.236 48.929 8.437 1.00 29.22 230 GLY A CA 1
ATOM 1833 C C . GLY A 1 232 ? 19.385 49.863 7.592 1.00 33.40 230 GLY A C 1
ATOM 1834 O O . GLY A 1 232 ? 18.187 50.051 7.882 1.00 27.94 230 GLY A O 1
ATOM 1835 N N . GLN A 1 233 ? 19.993 50.440 6.542 1.00 29.63 231 GLN A N 1
ATOM 1836 C CA . GLN A 1 233 ? 19.326 51.411 5.677 1.00 28.13 231 GLN A CA 1
ATOM 1837 C C . GLN A 1 233 ? 18.615 52.474 6.520 1.00 27.93 231 GLN A C 1
ATOM 1838 O O . GLN A 1 233 ? 17.393 52.719 6.374 1.00 30.92 231 GLN A O 1
ATOM 1844 N N . ILE A 1 234 ? 19.392 53.059 7.430 1.00 27.85 232 ILE A N 1
ATOM 1845 C CA . ILE A 1 234 ? 18.925 54.153 8.277 1.00 28.12 232 ILE A CA 1
ATOM 1846 C C . ILE A 1 234 ? 19.171 55.468 7.518 1.00 29.87 232 ILE A C 1
ATOM 1847 O O . ILE A 1 234 ? 20.333 55.820 7.299 1.00 33.09 232 ILE A O 1
ATOM 1852 N N . PRO A 1 235 ? 18.101 56.193 7.111 1.00 29.64 233 PRO A N 1
ATOM 1853 C CA . PRO A 1 235 ? 18.315 57.475 6.415 1.00 29.81 233 PRO A CA 1
ATOM 1854 C C . PRO A 1 235 ? 19.021 58.490 7.284 1.00 30.88 233 PRO A C 1
ATOM 1855 O O . PRO A 1 235 ? 19.009 58.384 8.524 1.00 31.87 233 PRO A O 1
ATOM 1859 N N . ARG A 1 236 ? 19.684 59.449 6.638 1.00 34.82 234 ARG A N 1
ATOM 1860 C CA . ARG A 1 236 ? 20.423 60.484 7.348 1.00 39.55 234 ARG A CA 1
ATOM 1861 C C . ARG A 1 236 ? 19.465 61.204 8.288 1.00 32.58 234 ARG A C 1
ATOM 1862 O O . ARG A 1 236 ? 18.315 61.495 7.913 1.00 35.10 234 ARG A O 1
ATOM 1870 N N . ASN A 1 237 ? 19.919 61.394 9.528 1.00 29.39 235 ASN A N 1
ATOM 1871 C CA . ASN A 1 237 ? 19.191 62.142 10.574 1.00 32.85 235 ASN A CA 1
ATOM 1872 C C . ASN A 1 237 ? 17.959 61.424 11.167 1.00 32.98 235 ASN A C 1
ATOM 1873 O O . ASN A 1 237 ? 17.242 61.978 11.998 1.00 35.10 235 ASN A O 1
ATOM 1878 N N . VAL A 1 238 ? 17.752 60.177 10.764 1.00 28.94 236 VAL A N 1
ATOM 1879 C CA . VAL A 1 238 ? 16.585 59.408 11.210 1.00 28.02 236 VAL A CA 1
ATOM 1880 C C . VAL A 1 238 ? 17.046 58.408 12.260 1.00 29.98 236 VAL A C 1
ATOM 1881 O O . VAL A 1 238 ? 18.172 57.924 12.194 1.00 31.87 236 VAL A O 1
ATOM 1885 N N . GLY A 1 239 ? 16.202 58.098 13.242 1.00 23.48 237 GLY A N 1
ATOM 1886 C CA . GLY A 1 239 ? 16.518 56.988 14.156 1.00 23.61 237 GLY A CA 1
ATOM 1887 C C . GLY A 1 239 ? 16.725 57.399 15.604 1.00 27.78 237 GLY A C 1
ATOM 1888 O O . GLY A 1 239 ? 17.342 58.420 15.891 1.00 29.91 237 GLY A O 1
ATOM 1889 N N . ASP A 1 240 ? 16.206 56.598 16.523 1.00 24.14 238 ASP A N 1
ATOM 1890 C CA . ASP A 1 240 ? 16.434 56.783 17.942 1.00 27.83 238 ASP A CA 1
ATOM 1891 C C . ASP A 1 240 ? 17.864 56.314 18.259 1.00 28.49 238 ASP A C 1
ATOM 1892 O O . ASP A 1 240 ? 18.247 55.192 17.949 1.00 28.05 238 ASP A O 1
ATOM 1897 N N . THR A 1 241 ? 18.647 57.200 18.852 1.00 30.11 239 THR A N 1
ATOM 1898 C CA . THR A 1 241 ? 20.062 56.940 19.178 1.00 29.10 239 THR A CA 1
ATOM 1899 C C . THR A 1 241 ? 20.288 55.675 20.010 1.00 26.39 239 THR A C 1
ATOM 1900 O O . THR A 1 241 ? 21.143 54.841 19.671 1.00 30.25 239 THR A O 1
ATOM 1904 N N . GLU A 1 242 ? 19.498 55.495 21.064 1.00 27.73 240 GLU A N 1
ATOM 1905 C CA . GLU A 1 242 ? 19.606 54.289 21.893 1.00 28.08 240 GLU A CA 1
ATOM 1906 C C . GLU A 1 242 ? 19.248 53.008 21.136 1.00 29.73 240 GLU A C 1
ATOM 1907 O O . GLU A 1 242 ? 19.957 51.989 21.274 1.00 27.58 240 GLU A O 1
ATOM 1913 N N . SER A 1 243 ? 18.175 53.042 20.326 1.00 22.94 241 SER A N 1
ATOM 1914 C CA . SER A 1 243 ? 17.850 51.870 19.508 1.00 23.50 241 SER A CA 1
ATOM 1915 C C . SER A 1 243 ? 18.955 51.470 18.545 1.00 25.24 241 SER A C 1
ATOM 1916 O O . SER A 1 243 ? 19.242 50.278 18.376 1.00 26.83 241 SER A O 1
ATOM 1919 N N . ILE A 1 244 ? 19.573 52.473 17.924 1.00 25.98 242 ILE A N 1
ATOM 1920 C CA . ILE A 1 244 ? 20.655 52.244 16.969 1.00 26.51 242 ILE A CA 1
ATOM 1921 C C . ILE A 1 244 ? 21.900 51.649 17.655 1.00 25.47 242 ILE A C 1
ATOM 1922 O O . ILE A 1 244 ? 22.430 50.617 17.193 1.00 28.79 242 ILE A O 1
ATOM 1927 N N . ALA A 1 245 ? 22.288 52.257 18.777 1.00 31.50 243 ALA A N 1
ATOM 1928 C CA . ALA A 1 245 ? 23.362 51.764 19.654 1.00 29.37 243 ALA A CA 1
ATOM 1929 C C . ALA A 1 245 ? 23.128 50.345 20.145 1.00 31.75 243 ALA A C 1
ATOM 1930 O O . ALA A 1 245 ? 24.014 49.506 20.055 1.00 31.03 243 ALA A O 1
ATOM 1932 N N . LYS A 1 246 ? 21.923 50.053 20.627 1.00 26.38 244 LYS A N 1
ATOM 1933 C CA . LYS A 1 246 ? 21.618 48.676 21.066 1.00 27.57 244 LYS A CA 1
ATOM 1934 C C . LYS A 1 246 ? 21.624 47.678 19.933 1.00 26.34 244 LYS A C 1
ATOM 1935 O O . LYS A 1 246 ? 22.107 46.555 20.115 1.00 26.71 244 LYS A O 1
ATOM 1941 N N . LEU A 1 247 ? 21.085 48.052 18.768 1.00 24.92 245 LEU A N 1
ATOM 1942 C CA . LEU A 1 247 ? 21.120 47.156 17.616 1.00 26.13 245 LEU A CA 1
ATOM 1943 C C . LEU A 1 247 ? 22.548 46.720 17.254 1.00 29.47 245 LEU A C 1
ATOM 1944 O O . LEU A 1 247 ? 22.754 45.590 16.822 1.00 27.18 245 LEU A O 1
ATOM 1949 N N . LYS A 1 248 ? 23.517 47.611 17.452 1.00 29.11 246 LYS A N 1
ATOM 1950 C CA . LYS A 1 248 ? 24.933 47.286 17.221 1.00 37.28 246 LYS A CA 1
ATOM 1951 C C . LYS A 1 248 ? 25.405 46.169 18.136 1.00 35.99 246 LYS A C 1
ATOM 1952 O O . LYS A 1 248 ? 26.336 45.464 17.785 1.00 36.21 246 LYS A O 1
ATOM 1958 N N . ASN A 1 249 ? 24.732 46.008 19.283 1.00 31.52 247 ASN A N 1
ATOM 1959 C CA . ASN A 1 249 ? 24.972 44.904 20.204 1.00 30.15 247 ASN A CA 1
ATOM 1960 C C . ASN A 1 249 ? 23.952 43.774 20.124 1.00 29.69 247 ASN A C 1
ATOM 1961 O O . ASN A 1 249 ? 23.799 43.034 21.091 1.00 29.21 247 ASN A O 1
ATOM 1966 N N . ASN A 1 250 ? 23.276 43.669 18.977 1.00 26.60 248 ASN A N 1
ATOM 1967 C CA . ASN A 1 250 ? 22.266 42.645 18.672 1.00 29.82 248 ASN A CA 1
ATOM 1968 C C . ASN A 1 250 ? 21.082 42.666 19.632 1.00 23.28 248 ASN A C 1
ATOM 1969 O O . ASN A 1 250 ? 20.470 41.632 19.890 1.00 24.74 248 ASN A O 1
ATOM 1974 N N . ILE A 1 251 ? 20.742 43.853 20.109 1.00 24.12 249 ILE A N 1
ATOM 1975 C CA . ILE A 1 251 ? 19.652 44.035 21.070 1.00 25.72 249 ILE A CA 1
ATOM 1976 C C . ILE A 1 251 ? 18.555 44.944 20.518 1.00 26.60 249 ILE A C 1
ATOM 1977 O O . ILE A 1 251 ? 18.832 46.045 20.052 1.00 26.05 249 ILE A O 1
ATOM 1982 N N . ILE A 1 252 ? 17.315 44.474 20.602 1.00 21.07 250 ILE A N 1
ATOM 1983 C CA . ILE A 1 252 ? 16.185 45.249 20.050 1.00 18.81 250 ILE A CA 1
ATOM 1984 C C . ILE A 1 252 ? 15.008 45.275 21.054 1.00 24.83 250 ILE A C 1
ATOM 1985 O O . ILE A 1 252 ? 14.951 44.464 21.971 1.00 21.35 250 ILE A O 1
ATOM 1990 N N . SER A 1 253 ? 14.107 46.255 20.899 1.00 21.96 251 SER A N 1
ATOM 1991 C CA . SER A 1 253 ? 12.989 46.468 21.837 1.00 20.90 251 SER A CA 1
ATOM 1992 C C . SER A 1 253 ? 11.772 45.692 21.331 1.00 21.61 251 SER A C 1
ATOM 1993 O O . SER A 1 253 ? 11.778 45.197 20.201 1.00 19.45 251 SER A O 1
ATOM 1996 N N . GLY A 1 254 ? 10.754 45.577 22.190 1.00 21.85 252 GLY A N 1
ATOM 1997 C CA . GLY A 1 254 ? 9.424 45.085 21.817 1.00 22.45 252 GLY A CA 1
ATOM 1998 C C . GLY A 1 254 ? 9.227 43.599 21.871 1.00 20.56 252 GLY A C 1
ATOM 1999 O O . GLY A 1 254 ? 8.241 43.095 21.329 1.00 18.68 252 GLY A O 1
ATOM 2000 N N . CYS A 1 255 ? 10.136 42.872 22.526 1.00 19.44 253 CYS A N 1
ATOM 2001 C CA . CYS A 1 255 ? 10.016 41.428 22.590 1.00 19.20 253 CYS A CA 1
ATOM 2002 C C . CYS A 1 255 ? 9.248 41.045 23.870 1.00 24.82 253 CYS A C 1
ATOM 2003 O O . CYS A 1 255 ? 9.765 40.375 24.747 1.00 25.75 253 CYS A O 1
ATOM 2006 N N . THR A 1 256 ? 8.013 41.521 23.978 1.00 24.42 254 THR A N 1
ATOM 2007 C CA . THR A 1 256 ? 7.223 41.310 25.169 1.00 27.76 254 THR A CA 1
ATOM 2008 C C . THR A 1 256 ? 6.018 40.445 24.840 1.00 25.69 254 THR A C 1
ATOM 2009 O O . THR A 1 256 ? 5.273 40.709 23.888 1.00 25.14 254 THR A O 1
ATOM 2013 N N . GLY A 1 257 ? 5.855 39.392 25.627 1.00 23.10 255 GLY A N 1
ATOM 2014 C CA . GLY A 1 257 ? 4.758 38.483 25.396 1.00 28.91 255 GLY A CA 1
ATOM 2015 C C . GLY A 1 257 ? 3.534 38.830 26.209 1.00 25.60 255 GLY A C 1
ATOM 2016 O O . GLY A 1 257 ? 3.547 39.759 26.993 1.00 23.51 255 GLY A O 1
ATOM 2017 N N . THR A 1 2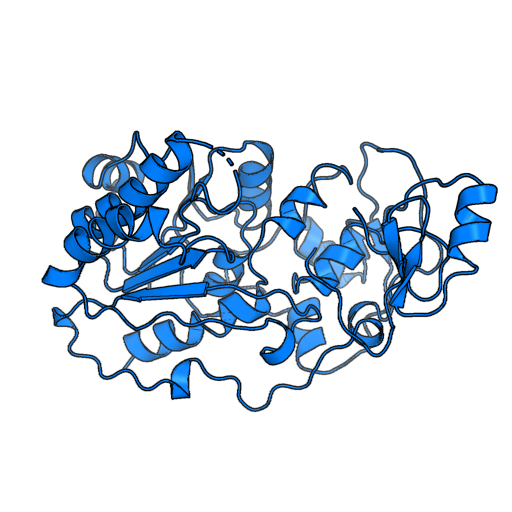58 ? 2.470 38.070 25.987 1.00 31.21 256 THR A N 1
ATOM 2018 C CA . THR A 1 258 ? 1.220 38.202 26.720 1.00 27.05 256 THR A CA 1
ATOM 2019 C C . THR A 1 258 ? 1.049 36.923 27.536 1.00 28.20 256 THR A C 1
ATOM 2020 O O . THR A 1 258 ? 1.286 35.817 27.042 1.00 27.86 256 THR A O 1
ATOM 2024 N N . LEU A 1 259 ? 0.679 37.058 28.804 1.00 25.73 257 LEU A N 1
ATOM 2025 C CA . LEU A 1 259 ? 0.357 35.897 29.603 1.00 27.73 257 LEU A CA 1
ATOM 2026 C C . LEU A 1 259 ? -1.017 35.286 29.241 1.00 26.12 257 LEU A C 1
ATOM 2027 O O . LEU A 1 259 ? -2.040 35.974 29.365 1.00 27.94 257 LEU A O 1
ATOM 2032 N N . HIS A 1 260 ? -1.019 34.019 28.833 1.00 25.99 258 HIS A N 1
ATOM 2033 C CA . HIS A 1 260 ? -2.247 33.278 28.501 1.00 27.54 258 HIS A CA 1
ATOM 2034 C C . HIS A 1 260 ? -2.530 32.190 29.547 1.00 29.46 258 HIS A C 1
ATOM 2035 O O . HIS A 1 260 ? -1.606 31.546 30.039 1.00 31.29 258 HIS A O 1
ATOM 2042 N N . SER A 1 261 ? -3.807 31.932 29.831 1.00 32.98 259 SER A N 1
ATOM 2043 C CA . SER A 1 261 ? -4.158 30.763 30.660 1.00 33.06 259 SER A CA 1
ATOM 2044 C C . SER A 1 261 ? -3.757 29.456 29.957 1.00 38.81 259 SER A C 1
ATOM 2045 O O . SER A 1 261 ? -3.607 29.447 28.739 1.00 37.19 259 SER A O 1
ATOM 2048 N N . LYS A 1 262 ? -3.572 28.361 30.713 1.00 37.04 260 LYS A N 1
ATOM 2049 C CA . LYS A 1 262 ? -3.121 27.080 30.142 1.00 41.54 260 LYS A CA 1
ATOM 2050 C C . LYS A 1 262 ? -4.118 26.531 29.166 1.00 41.07 260 LYS A C 1
ATOM 2051 O O . LYS A 1 262 ? -3.741 25.892 28.203 1.00 43.18 260 LYS A O 1
ATOM 2057 N N . ILE A 1 263 ? -5.390 26.798 29.417 1.00 41.19 261 ILE A N 1
ATOM 2058 C CA . ILE A 1 263 ? -6.437 26.334 28.533 1.00 45.12 261 ILE A CA 1
ATOM 2059 C C . ILE A 1 263 ? -6.352 27.059 27.192 1.00 44.78 261 ILE A C 1
ATOM 2060 O O . ILE A 1 263 ? -6.466 26.424 26.140 1.00 44.67 261 ILE A O 1
ATOM 2065 N N . VAL A 1 264 ? -6.073 28.363 27.239 1.00 40.16 262 VAL A N 1
ATOM 2066 C CA . VAL A 1 264 ? -5.857 29.134 26.018 1.00 36.33 262 VAL A CA 1
ATOM 2067 C C . VAL A 1 264 ? -4.612 28.613 25.309 1.00 33.49 262 VAL A C 1
ATOM 2068 O O . VAL A 1 264 ? -4.633 28.315 24.111 1.00 34.45 262 VAL A O 1
ATOM 2072 N N . GLN A 1 265 ? -3.549 28.444 26.076 1.00 28.94 263 GLN A N 1
ATOM 2073 C CA . GLN A 1 265 ? -2.285 27.976 25.567 1.00 35.71 263 GLN A CA 1
ATOM 2074 C C . GLN A 1 265 ? -2.419 26.608 24.888 1.00 39.37 263 GLN A C 1
ATOM 2075 O O . GLN A 1 265 ? -1.817 26.368 23.843 1.00 35.27 263 GLN A O 1
ATOM 2081 N N . GLU A 1 266 ? -3.221 25.715 25.473 1.00 41.04 264 GLU A N 1
ATOM 2082 C CA . GLU A 1 266 ? -3.401 24.377 24.894 1.00 43.72 264 GLU A CA 1
ATOM 2083 C C . GLU A 1 266 ? -4.227 24.446 23.608 1.00 41.72 264 GLU A C 1
ATOM 2084 O O . GLU A 1 266 ? -3.963 23.739 22.634 1.00 42.15 264 GLU A O 1
ATOM 2090 N N . ARG A 1 267 ? -5.198 25.340 23.597 1.00 39.14 265 ARG A N 1
ATOM 2091 C CA . ARG A 1 267 ? -5.992 25.579 22.423 1.00 39.66 265 ARG A CA 1
ATOM 2092 C C . ARG A 1 267 ? -5.116 26.128 21.283 1.00 42.27 265 ARG A C 1
ATOM 2093 O O . ARG A 1 267 ? -5.246 25.675 20.145 1.00 42.65 265 ARG A O 1
ATOM 2101 N N . TYR A 1 268 ? -4.217 27.070 21.588 1.00 39.90 266 TYR A N 1
ATOM 2102 C CA . TYR A 1 268 ? -3.336 27.640 20.563 1.00 33.85 266 TYR A CA 1
ATOM 2103 C C . TYR A 1 268 ? -2.314 26.618 20.074 1.00 35.68 266 TYR A C 1
ATOM 2104 O O . TYR A 1 268 ? -2.029 26.546 18.870 1.00 35.64 266 TYR A O 1
ATOM 2113 N N . ALA A 1 269 ? -1.760 25.831 20.995 1.00 32.32 267 ALA A N 1
ATOM 2114 C CA . ALA A 1 269 ? -0.833 24.746 20.628 1.00 35.74 267 ALA A CA 1
ATOM 2115 C C . ALA A 1 269 ? -1.468 23.765 19.644 1.00 37.92 267 ALA A C 1
ATOM 2116 O O . ALA A 1 269 ? -0.766 23.153 18.846 1.00 42.90 267 ALA A O 1
ATOM 2118 N N . SER A 1 270 ? -2.795 23.650 19.691 1.00 40.87 268 SER A N 1
ATOM 2119 C CA A SER A 1 270 ? -3.469 22.668 18.860 0.50 43.24 268 SER A CA 1
ATOM 2120 C CA B SER A 1 270 ? -3.554 22.693 18.881 0.50 42.00 268 SER A CA 1
ATOM 2121 C C . SER A 1 270 ? -3.815 23.202 17.469 1.00 44.99 268 SER A C 1
ATOM 2122 O O . SER A 1 270 ? -4.244 22.446 16.599 1.00 44.40 268 SER A O 1
ATOM 2127 N N . LEU A 1 271 ? -3.587 24.499 17.242 1.00 41.28 269 LEU A N 1
ATOM 2128 C CA . LEU A 1 271 ? -3.915 25.095 15.942 1.00 39.18 269 LEU A CA 1
ATOM 2129 C C . LEU A 1 271 ? -2.941 24.663 14.842 1.00 38.19 269 LEU A C 1
ATOM 2130 O O . LEU A 1 271 ? -1.717 24.635 15.029 1.00 33.92 269 LEU A O 1
ATOM 2135 N N . SER A 1 272 ? -3.487 24.261 13.700 1.00 41.57 270 SER A N 1
ATOM 2136 C CA A SER A 1 272 ? -2.650 24.016 12.532 0.50 40.30 270 SER A CA 1
ATOM 2137 C CA B SER A 1 272 ? -2.676 24.020 12.514 0.50 41.50 270 SER A CA 1
ATOM 2138 C C . SER A 1 272 ? -2.369 25.370 11.864 1.00 41.86 270 SER A C 1
ATOM 2139 O O . SER A 1 272 ? -3.093 26.348 12.084 1.00 43.50 270 SER A O 1
ATOM 2144 N N . PHE A 1 273 ? -1.316 25.426 11.058 1.00 41.22 271 PHE A N 1
ATOM 2145 C CA . PHE A 1 273 ? -1.009 26.624 10.274 1.00 43.42 271 PHE A CA 1
ATOM 2146 C C . PHE A 1 273 ? -2.248 27.175 9.543 1.00 45.03 271 PHE A C 1
ATOM 2147 O O . PHE A 1 273 ? -3.018 26.422 8.935 1.00 48.71 271 PHE A O 1
ATOM 2155 N N . GLY A 1 274 ? -2.494 28.476 9.661 1.00 40.84 272 GLY A N 1
ATOM 2156 C CA . GLY A 1 274 ? -3.631 29.083 8.989 1.00 34.87 272 GLY A CA 1
ATOM 2157 C C . GLY A 1 274 ? -4.962 28.944 9.689 1.00 40.33 272 GLY A C 1
ATOM 2158 O O . GLY A 1 274 ? -5.958 29.562 9.266 1.00 41.74 272 GLY A O 1
ATOM 2159 N N . GLU A 1 275 ? -5.010 28.154 10.764 1.00 39.76 273 GLU A N 1
ATOM 2160 C CA . GLU A 1 275 ? -6.278 27.910 11.453 1.00 40.68 273 GLU A CA 1
ATOM 2161 C C . GLU A 1 275 ? -6.690 29.050 12.367 1.00 41.78 273 GLU A C 1
ATOM 2162 O O . GLU A 1 275 ? -5.880 29.586 13.118 1.00 41.22 273 GLU A O 1
ATOM 2168 N N . THR A 1 276 ? -7.960 29.412 12.302 1.00 39.83 274 THR A N 1
ATOM 2169 C CA . THR A 1 276 ? -8.515 30.426 13.150 1.00 46.62 274 THR A CA 1
ATOM 2170 C C . THR A 1 276 ? -9.059 29.719 14.386 1.00 52.38 274 THR A C 1
ATOM 2171 O O . THR A 1 276 ? -9.718 28.682 14.272 1.00 54.08 274 THR A O 1
ATOM 2175 N N . ASP A 1 277 ? -8.735 30.246 15.564 1.00 52.84 275 ASP A N 1
ATOM 2176 C CA . ASP A 1 277 ? -9.262 29.710 16.800 1.00 53.87 275 ASP A CA 1
ATOM 2177 C C . ASP A 1 277 ? -10.746 30.042 16.858 1.00 55.34 275 ASP A C 1
ATOM 2178 O O . ASP A 1 277 ? -11.114 31.209 16.805 1.00 56.33 275 ASP A O 1
ATOM 2183 N N . LYS A 1 278 ? -11.591 29.020 16.960 1.00 57.63 276 LYS A N 1
ATOM 2184 C CA . LYS A 1 278 ? -13.050 29.208 16.920 1.00 61.51 276 LYS A CA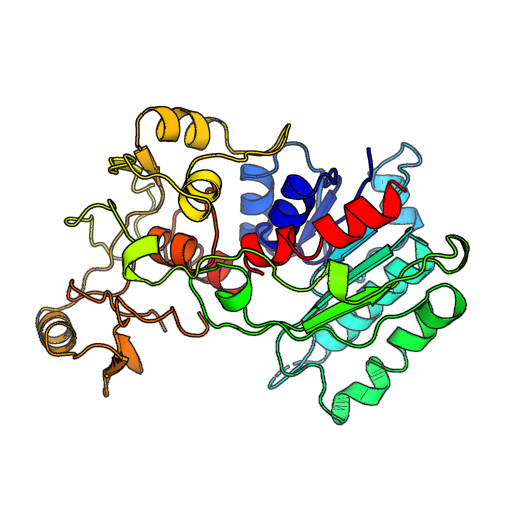 1
ATOM 2185 C C . LYS A 1 278 ? -13.500 30.190 17.990 1.00 62.12 276 LYS A C 1
ATOM 2186 O O . LYS A 1 278 ? -14.384 31.009 17.746 1.00 63.15 276 LYS A O 1
ATOM 2192 N N . ILE A 1 279 ? -12.846 30.136 19.153 1.00 61.90 277 ILE A N 1
ATOM 2193 C CA . ILE A 1 279 ? -13.224 30.960 20.307 1.00 61.36 277 ILE A CA 1
ATOM 2194 C C . ILE A 1 279 ? -12.696 32.408 20.274 1.00 58.73 277 ILE A C 1
ATOM 2195 O O . ILE A 1 279 ? -13.491 33.342 20.356 1.00 56.68 277 ILE A O 1
ATOM 2200 N N . SER A 1 280 ? -11.382 32.602 20.145 1.00 55.84 278 SER A N 1
ATOM 2201 C CA . SER A 1 280 ? -10.805 33.961 20.189 1.00 53.13 278 SER A CA 1
ATOM 2202 C C . SER A 1 280 ? -10.796 34.663 18.833 1.00 53.16 278 SER A C 1
ATOM 2203 O O . SER A 1 280 ? -10.627 35.886 18.762 1.00 50.83 278 SER A O 1
ATOM 2206 N N . ARG A 1 281 ? -10.968 33.878 17.768 1.00 53.13 279 ARG A N 1
ATOM 2207 C CA . ARG A 1 281 ? -10.899 34.351 16.366 1.00 56.35 279 ARG A CA 1
ATOM 2208 C C . ARG A 1 281 ? -9.496 34.738 15.884 1.00 54.41 279 ARG A C 1
ATOM 2209 O O . ARG A 1 281 ? -9.331 35.232 14.769 1.00 56.44 279 ARG A O 1
ATOM 2217 N N . SER A 1 282 ? -8.495 34.519 16.727 1.00 48.51 280 SER A N 1
ATOM 2218 C CA . SER A 1 282 ? -7.119 34.688 16.325 1.00 43.29 280 SER A CA 1
ATOM 2219 C C . SER A 1 282 ? -6.716 33.545 15.407 1.00 41.29 280 SER A C 1
ATOM 2220 O O . SER A 1 282 ? -7.168 32.410 15.574 1.00 40.96 280 SER A O 1
ATOM 2223 N N . THR A 1 283 ? -5.856 33.846 14.439 1.00 36.30 281 THR A N 1
ATOM 2224 C CA . THR A 1 283 ? -5.472 32.868 13.455 1.00 36.97 281 THR A CA 1
ATOM 2225 C C . THR A 1 283 ? -4.012 32.582 13.576 1.00 33.63 281 THR A C 1
ATOM 2226 O O . THR A 1 283 ? -3.201 33.506 13.647 1.00 29.68 281 THR A O 1
ATOM 2230 N N . ARG A 1 284 ? -3.653 31.306 13.592 1.00 28.48 282 ARG A N 1
ATOM 2231 C CA . ARG A 1 284 ? -2.245 30.942 13.558 1.00 28.38 282 ARG A CA 1
ATOM 2232 C C . ARG A 1 284 ? -1.610 31.248 12.211 1.00 32.62 282 ARG A C 1
ATOM 2233 O O . ARG A 1 284 ? -2.154 30.895 11.157 1.00 33.75 282 ARG A O 1
ATOM 2241 N N . LEU A 1 285 ? -0.461 31.920 12.260 1.00 27.81 283 LEU A N 1
ATOM 2242 C CA . LEU A 1 285 ? 0.332 32.209 11.074 1.00 31.36 283 LEU A CA 1
ATOM 2243 C C . LEU A 1 285 ? 0.862 30.925 10.448 1.00 33.23 283 LEU A C 1
ATOM 2244 O O . LEU A 1 285 ? 1.220 29.972 11.149 1.00 34.40 283 LEU A O 1
ATOM 2249 N N . ASP A 1 286 ? 0.912 30.921 9.118 1.00 31.48 284 ASP A N 1
ATOM 2250 C CA . ASP A 1 286 ? 1.571 29.858 8.377 1.00 31.08 284 ASP A CA 1
ATOM 2251 C C . ASP A 1 286 ? 2.968 30.353 8.137 1.00 27.97 284 ASP A C 1
ATOM 2252 O O . ASP A 1 286 ? 3.164 31.427 7.533 1.00 33.45 284 ASP A O 1
ATOM 2257 N N . PRO A 1 287 ? 3.968 29.579 8.588 1.00 29.45 285 PRO A N 1
ATOM 2258 C CA . PRO A 1 287 ? 5.366 29.996 8.443 1.00 26.97 285 PRO A CA 1
ATOM 2259 C C . PRO A 1 287 ? 5.837 30.170 6.991 1.00 34.29 285 PRO A C 1
ATOM 2260 O O . PRO A 1 287 ? 6.786 30.921 6.735 1.00 35.07 285 PRO A O 1
ATOM 2264 N N . ASN A 1 288 ? 5.198 29.452 6.063 1.00 37.53 286 ASN A N 1
ATOM 2265 C CA . ASN A 1 288 ? 5.511 29.581 4.632 1.00 40.95 286 ASN A CA 1
ATOM 2266 C C . ASN A 1 288 ? 4.502 30.467 3.898 1.00 39.58 286 ASN A C 1
ATOM 2267 O O . ASN A 1 288 ? 4.491 30.528 2.674 1.00 40.60 286 ASN A O 1
ATOM 2272 N N . GLY A 1 289 ? 3.651 31.140 4.664 1.00 32.15 287 GLY A N 1
ATOM 2273 C CA . GLY A 1 289 ? 2.665 32.070 4.134 1.00 29.96 287 GLY A CA 1
ATOM 2274 C C . GLY A 1 289 ? 3.041 33.480 4.571 1.00 30.57 287 GLY A C 1
ATOM 2275 O O . GLY A 1 289 ? 4.178 33.727 4.907 1.00 26.58 287 GLY A O 1
ATOM 2276 N N . PHE A 1 290 ? 2.074 34.383 4.558 1.00 29.80 288 PHE A N 1
ATOM 2277 C CA . PHE A 1 290 ? 2.279 35.774 4.948 1.00 31.66 288 PHE A CA 1
ATOM 2278 C C . PHE A 1 290 ? 1.291 36.151 6.031 1.00 32.09 288 PHE A C 1
ATOM 2279 O O . PHE A 1 290 ? 0.275 35.462 6.268 1.00 31.54 288 PHE A O 1
ATOM 2287 N N . CYS A 1 291 ? 1.551 37.279 6.680 1.00 31.33 289 CYS A N 1
ATOM 2288 C CA . CYS A 1 291 ? 0.685 37.749 7.739 1.00 32.62 289 CYS A CA 1
ATOM 2289 C C . CYS A 1 291 ? -0.573 38.336 7.101 1.00 36.39 289 CYS A C 1
ATOM 2290 O O . CYS A 1 291 ? -0.462 39.177 6.210 1.00 38.43 289 CYS A O 1
ATOM 2293 N N . PRO A 1 292 ? -1.770 37.900 7.529 1.00 39.58 290 PRO A N 1
ATOM 2294 C CA . PRO A 1 292 ? -2.988 38.506 6.962 1.00 43.47 290 PRO A CA 1
ATOM 2295 C C . PRO A 1 292 ? -3.099 39.992 7.370 1.00 46.15 290 PRO A C 1
ATOM 2296 O O . PRO A 1 292 ? -2.240 40.487 8.106 1.00 49.84 290 PRO A O 1
ATOM 2300 N N . THR A 1 293 ? -4.119 40.705 6.907 1.00 52.04 291 THR A N 1
ATOM 2301 C CA . THR A 1 293 ? -4.265 42.120 7.306 1.00 60.89 291 THR A CA 1
ATOM 2302 C C . THR A 1 293 ? -4.259 42.335 8.849 1.00 65.13 291 THR A C 1
ATOM 2303 O O . THR A 1 293 ? -5.167 41.869 9.554 1.00 66.92 291 THR A O 1
ATOM 2307 N N . LEU A 1 294 ? -3.226 43.027 9.349 1.00 65.69 292 LEU A N 1
ATOM 2308 C CA . LEU A 1 294 ? -3.045 43.282 10.794 1.00 66.69 292 LEU A CA 1
ATOM 2309 C C . LEU A 1 294 ? -4.092 44.227 11.404 1.00 67.75 292 LEU A C 1
ATOM 2310 O O . LEU A 1 294 ? -4.553 45.169 10.758 1.00 67.56 292 LEU A O 1
ATOM 2315 N N . VAL A 1 308 ? -7.739 41.694 16.302 1.00 57.69 306 VAL A N 1
ATOM 2316 C CA . VAL A 1 308 ? -7.253 40.545 17.067 1.00 59.04 306 VAL A CA 1
ATOM 2317 C C . VAL A 1 308 ? -5.817 40.202 16.626 1.00 53.88 306 VAL A C 1
ATOM 2318 O O . VAL A 1 308 ? -5.435 40.510 15.494 1.00 58.44 306 VAL A O 1
ATOM 2322 N N . ARG A 1 309 ? -5.028 39.577 17.500 1.00 47.96 307 ARG A N 1
ATOM 2323 C CA A ARG A 1 309 ? -3.611 39.356 17.206 0.50 42.19 307 ARG A CA 1
ATOM 2324 C CA B ARG A 1 309 ? -3.603 39.343 17.224 0.50 41.73 307 ARG A CA 1
ATOM 2325 C C . ARG A 1 309 ? -3.369 37.987 16.583 1.00 38.27 307 ARG A C 1
ATOM 2326 O O . ARG A 1 309 ? -3.996 37.021 16.976 1.00 35.31 307 ARG A O 1
ATOM 2341 N N . PRO A 1 310 ? -2.455 37.902 15.599 1.00 30.27 308 PRO A N 1
ATOM 2342 C CA . PRO A 1 310 ? -2.130 36.577 15.068 1.00 28.58 308 PRO A CA 1
ATOM 2343 C C . PRO A 1 310 ? -1.460 35.718 16.131 1.00 26.57 308 PRO A C 1
ATOM 2344 O O . PRO A 1 310 ? -0.825 36.241 17.057 1.00 23.25 308 PRO A O 1
ATOM 2348 N N . ILE A 1 311 ? -1.597 34.406 15.987 1.00 24.89 309 ILE A N 1
ATOM 2349 C CA A ILE A 1 311 ? -0.907 33.431 16.832 0.50 25.98 309 ILE A CA 1
ATOM 2350 C CA B ILE A 1 311 ? -0.893 33.459 16.840 0.50 24.81 309 ILE A CA 1
ATOM 2351 C C . ILE A 1 311 ? 0.379 33.036 16.148 1.00 23.97 309 ILE A C 1
ATOM 2352 O O . ILE A 1 311 ? 0.416 32.829 14.904 1.00 25.66 309 ILE A O 1
ATOM 2361 N N . HIS A 1 312 ? 1.439 32.927 16.936 1.00 21.08 310 HIS A N 1
ATOM 2362 C CA . HIS A 1 312 ? 2.731 32.542 16.449 1.00 22.74 310 HIS A CA 1
ATOM 2363 C C . HIS A 1 312 ? 2.661 31.127 15.824 1.00 28.35 310 HIS A C 1
ATOM 2364 O O . HIS A 1 312 ? 1.888 30.286 16.318 1.00 27.89 310 HIS A O 1
ATOM 2371 N N . PRO A 1 313 ? 3.428 30.879 14.745 1.00 29.62 311 PRO A N 1
ATOM 2372 C CA . PRO A 1 313 ? 3.302 29.580 14.046 1.00 30.06 311 PRO A CA 1
ATOM 2373 C C . PRO A 1 313 ? 3.751 28.379 14.872 1.00 31.39 311 PRO A C 1
ATOM 2374 O O . PRO A 1 313 ? 3.173 27.278 14.720 1.00 32.75 311 PRO A O 1
ATOM 2378 N N . TYR A 1 314 ? 4.746 28.595 15.730 1.00 32.48 312 TYR A N 1
ATOM 2379 C CA . TYR A 1 314 ? 5.380 27.524 16.508 1.00 37.31 312 TYR A CA 1
ATOM 2380 C C . TYR A 1 314 ? 5.054 27.567 18.014 1.00 40.32 312 TYR A C 1
ATOM 2381 O O . TYR A 1 314 ? 4.854 26.517 18.640 1.00 42.12 312 TYR A O 1
ATOM 2390 N N . HIS A 1 315 ? 4.986 28.772 18.579 1.00 34.48 313 HIS A N 1
ATOM 2391 C CA . HIS A 1 315 ? 4.692 28.953 19.999 1.00 33.11 313 HIS A CA 1
ATOM 2392 C C . HIS A 1 315 ? 3.221 29.151 20.255 1.00 30.17 313 HIS A C 1
ATOM 2393 O O . HIS A 1 315 ? 2.508 29.780 19.459 1.00 29.41 313 HIS A O 1
ATOM 2400 N N . PRO A 1 316 ? 2.738 28.624 21.390 1.00 29.17 314 PRO A N 1
ATOM 2401 C CA . PRO A 1 316 ? 1.325 28.740 21.692 1.00 27.64 314 PRO A CA 1
ATOM 2402 C C . PRO A 1 316 ? 0.902 30.092 22.302 1.00 27.82 314 PRO A C 1
ATOM 2403 O O . PRO A 1 316 ? 0.445 30.154 23.438 1.00 24.95 314 PRO A O 1
ATOM 2407 N N . ARG A 1 317 ? 0.978 31.171 21.513 1.00 23.89 315 ARG A N 1
ATOM 2408 C CA . ARG A 1 317 ? 0.801 32.506 22.063 1.00 23.74 315 ARG A CA 1
ATOM 2409 C C . ARG A 1 317 ? 0.493 33.487 20.926 1.00 19.84 315 ARG A C 1
ATOM 2410 O O . ARG A 1 317 ? 0.814 33.198 19.769 1.00 21.38 315 ARG A O 1
ATOM 2418 N N . VAL A 1 318 ? -0.084 34.650 21.250 1.00 21.51 316 VAL A N 1
ATOM 2419 C CA . VAL A 1 318 ? -0.154 35.725 20.268 1.00 20.11 316 VAL A CA 1
ATOM 2420 C C . VAL A 1 318 ? 1.252 36.241 20.001 1.00 21.32 316 VAL A C 1
ATOM 2421 O O . VAL A 1 318 ? 2.154 36.024 20.819 1.00 22.88 316 VAL A O 1
ATOM 2425 N N . ILE A 1 319 ? 1.462 36.875 18.848 1.00 19.64 317 ILE A N 1
ATOM 2426 C CA . ILE A 1 319 ? 2.778 37.434 18.498 1.00 20.64 317 ILE A CA 1
ATOM 2427 C C . ILE A 1 319 ? 3.103 38.661 19.374 1.00 21.86 317 ILE A C 1
ATOM 2428 O O . ILE A 1 319 ? 2.184 39.256 19.942 1.00 23.52 317 ILE A O 1
ATOM 2433 N N . THR A 1 320 ? 4.376 39.051 19.434 1.00 20.89 318 THR A N 1
ATOM 2434 C CA . THR A 1 320 ? 4.820 40.190 20.187 1.00 21.26 318 THR A CA 1
ATOM 2435 C C . THR A 1 320 ? 4.735 41.433 19.307 1.00 18.74 318 THR A C 1
ATOM 2436 O O . THR A 1 320 ? 4.620 41.338 18.075 1.00 16.77 318 THR A O 1
ATOM 2440 N N . PRO A 1 321 ? 4.748 42.615 19.930 1.00 17.73 319 PRO A N 1
ATOM 2441 C CA . PRO A 1 321 ? 4.808 43.819 19.081 1.00 18.77 319 PRO A CA 1
ATOM 2442 C C . PRO A 1 321 ? 5.981 43.808 18.097 1.00 21.56 319 PRO A C 1
ATOM 2443 O O . PRO A 1 321 ? 5.842 44.265 16.955 1.00 20.02 319 PRO A O 1
ATOM 2447 N N . ARG A 1 322 ? 7.144 43.323 18.523 1.00 19.00 320 ARG A N 1
ATOM 2448 C CA . ARG A 1 322 ? 8.277 43.347 17.597 1.00 17.27 320 ARG A CA 1
ATOM 2449 C C . ARG A 1 322 ? 8.047 42.383 16.432 1.00 19.32 320 ARG A C 1
ATOM 2450 O O . ARG A 1 322 ? 8.396 42.685 15.301 1.00 19.51 320 ARG A O 1
ATOM 2458 N N . GLU A 1 323 ? 7.392 41.257 16.699 1.00 20.34 321 GLU A N 1
ATOM 2459 C CA . GLU A 1 323 ? 7.047 40.327 15.620 1.00 24.33 321 GLU A CA 1
ATOM 2460 C C . GLU A 1 323 ? 6.068 40.941 14.637 1.00 23.66 321 GLU A C 1
ATOM 2461 O O . GLU A 1 323 ? 6.251 40.805 13.426 1.00 21.81 321 GLU A O 1
ATOM 2467 N N . ALA A 1 324 ? 5.045 41.627 15.151 1.00 21.16 322 ALA A N 1
ATOM 2468 C CA . ALA A 1 324 ? 4.123 42.349 14.302 1.00 21.21 322 ALA A CA 1
ATOM 2469 C C . ALA A 1 324 ? 4.828 43.422 13.463 1.00 24.84 322 ALA A C 1
ATOM 2470 O O . ALA A 1 324 ? 4.506 43.593 12.256 1.00 23.31 322 ALA A O 1
ATOM 2472 N N . ALA A 1 325 ? 5.760 44.139 14.088 1.00 19.68 323 ALA A N 1
ATOM 2473 C CA . ALA A 1 325 ? 6.553 45.197 13.401 1.00 19.21 323 ALA A CA 1
ATOM 2474 C C . ALA A 1 325 ? 7.315 44.585 12.258 1.00 22.00 323 ALA A C 1
ATOM 2475 O O . ALA A 1 325 ? 7.351 45.143 11.151 1.00 21.06 323 ALA A O 1
ATOM 2477 N N . ARG A 1 326 ? 7.948 43.418 12.507 1.00 17.06 324 ARG A N 1
ATOM 2478 C CA . ARG A 1 326 ? 8.682 42.787 11.431 1.00 19.77 324 ARG A CA 1
ATOM 2479 C C . ARG A 1 326 ? 7.748 42.376 10.304 1.00 19.62 324 ARG A C 1
ATOM 2480 O O . ARG A 1 326 ? 8.049 42.562 9.115 1.00 24.19 324 ARG A O 1
ATOM 2488 N N . LEU A 1 327 ? 6.616 41.807 10.655 1.00 19.96 325 LEU A N 1
ATOM 2489 C CA . LEU A 1 327 ? 5.716 41.348 9.632 1.00 18.02 325 LEU A CA 1
ATOM 2490 C C . LEU A 1 327 ? 5.134 42.512 8.813 1.00 22.76 325 LEU A C 1
ATOM 2491 O O . LEU A 1 327 ? 4.737 42.332 7.673 1.00 24.23 325 LEU A O 1
ATOM 2496 N N . GLN A 1 328 ? 5.105 43.709 9.392 1.00 22.38 326 GLN A N 1
ATOM 2497 C CA . GLN A 1 328 ? 4.559 44.874 8.691 1.00 21.76 326 GLN A CA 1
ATOM 2498 C C . GLN A 1 328 ? 5.621 45.565 7.836 1.00 24.53 326 GLN A C 1
ATOM 2499 O O . GLN A 1 328 ? 5.281 46.384 6.997 1.00 28.37 326 GLN A O 1
ATOM 2505 N N . GLY A 1 329 ? 6.883 45.162 7.973 1.00 20.42 327 GLY A N 1
ATOM 2506 C CA . GLY A 1 329 ? 7.964 45.748 7.223 1.00 21.12 327 GLY A CA 1
ATOM 2507 C C . GLY A 1 329 ? 8.712 46.872 7.917 1.00 21.58 327 GLY A C 1
ATOM 2508 O O . GLY A 1 329 ? 9.439 47.621 7.267 1.00 23.39 327 GLY A O 1
ATOM 2509 N N . PHE A 1 330 ? 8.588 46.986 9.239 1.00 18.85 328 PHE A N 1
ATOM 2510 C CA . PHE A 1 330 ? 9.374 47.969 9.968 1.00 19.88 328 PHE A CA 1
ATOM 2511 C C . PHE A 1 330 ? 10.744 47.394 10.325 1.00 20.95 328 PHE A C 1
ATOM 2512 O O . PHE A 1 330 ? 10.884 46.204 10.604 1.00 22.83 328 PHE A O 1
ATOM 2520 N N . PRO A 1 331 ? 11.784 48.233 10.328 1.00 19.60 329 PRO A N 1
ATOM 2521 C CA . PRO A 1 331 ? 13.084 47.709 10.732 1.00 23.69 329 PRO A CA 1
ATOM 2522 C C . PRO A 1 331 ? 13.180 47.498 12.239 1.00 26.19 329 PRO A C 1
ATOM 2523 O O . PRO A 1 331 ? 12.452 48.135 13.013 1.00 21.67 329 PRO A O 1
ATOM 2527 N N . ASP A 1 332 ? 14.085 46.626 12.669 1.00 23.72 330 ASP A N 1
ATOM 2528 C CA . ASP A 1 332 ? 14.273 46.376 14.101 1.00 23.88 330 ASP A CA 1
ATOM 2529 C C . ASP A 1 332 ? 14.696 47.563 14.924 1.00 23.73 330 ASP A C 1
ATOM 2530 O O . ASP A 1 332 ? 14.470 47.558 16.126 1.00 24.37 330 ASP A O 1
ATOM 2535 N N . TRP A 1 333 ? 15.298 48.575 14.289 1.00 21.89 331 TRP A N 1
ATOM 2536 C CA . TRP A 1 333 ? 15.737 49.789 14.999 1.00 22.29 331 TRP A CA 1
ATOM 2537 C C . TRP A 1 333 ? 14.631 50.843 15.202 1.00 24.43 331 TRP A C 1
ATOM 2538 O O . TRP A 1 333 ? 14.834 51.816 15.904 1.00 23.59 331 TRP A O 1
ATOM 2549 N N . PHE A 1 334 ? 13.458 50.602 14.613 1.00 20.31 332 PHE A N 1
ATOM 2550 C CA . PHE A 1 334 ? 12.318 51.506 14.777 1.00 19.64 332 PHE A CA 1
ATOM 2551 C C . PHE A 1 334 ? 11.728 51.251 16.165 1.00 22.13 332 PHE A C 1
ATOM 2552 O O . PHE A 1 334 ? 11.496 50.112 16.556 1.00 23.35 332 PHE A O 1
ATOM 2560 N N . ARG A 1 335 ? 11.473 52.317 16.920 1.00 21.01 333 ARG A N 1
ATOM 2561 C CA . ARG A 1 335 ? 11.071 52.168 18.308 1.00 21.05 333 ARG A CA 1
ATOM 2562 C C . ARG A 1 335 ? 9.613 52.538 18.470 1.00 23.08 333 ARG A C 1
ATOM 2563 O O . ARG A 1 335 ? 9.202 53.611 18.036 1.00 24.54 333 ARG A O 1
ATOM 2571 N N . PHE A 1 336 ? 8.828 51.661 19.084 1.00 17.90 334 PHE A N 1
ATOM 2572 C CA . PHE A 1 336 ? 7.384 51.934 19.255 1.00 21.49 334 PHE A CA 1
ATOM 2573 C C . PHE A 1 336 ? 7.083 52.273 20.697 1.00 22.46 334 PHE A C 1
ATOM 2574 O O . PHE A 1 336 ? 7.963 52.193 21.555 1.00 22.63 334 PHE A O 1
ATOM 2582 N N . HIS A 1 337 ? 5.835 52.655 20.981 1.00 21.19 335 HIS A N 1
ATOM 2583 C CA . HIS A 1 337 ? 5.420 52.852 22.363 1.00 23.94 335 HIS A CA 1
ATOM 2584 C C . HIS A 1 337 ? 5.682 51.597 23.187 1.00 27.06 335 HIS A C 1
ATOM 2585 O O . HIS A 1 337 ? 5.570 50.468 22.682 1.00 32.06 335 HIS A O 1
ATOM 2592 N N . VAL A 1 338 ? 5.968 51.799 24.473 1.00 33.06 336 VAL A N 1
ATOM 2593 C CA A VAL A 1 338 ? 6.315 50.688 25.382 0.50 34.25 336 VAL A CA 1
ATOM 2594 C CA B VAL A 1 338 ? 6.318 50.703 25.383 0.50 32.95 336 VAL A CA 1
ATOM 2595 C C . VAL A 1 338 ? 5.211 49.643 25.590 1.00 35.22 336 VAL A C 1
ATOM 2596 O O . VAL A 1 338 ? 5.510 48.441 25.758 1.00 36.98 336 VAL A O 1
ATOM 2603 N N . THR A 1 339 ? 3.944 50.061 25.558 1.00 28.75 337 THR A N 1
ATOM 2604 C CA . THR A 1 339 ? 2.858 49.131 25.874 1.00 32.30 337 THR A CA 1
ATOM 2605 C C . THR A 1 339 ? 2.466 48.374 24.628 1.00 36.75 337 THR A C 1
ATOM 2606 O O . THR A 1 339 ? 2.560 48.940 23.526 1.00 37.85 337 THR A O 1
ATOM 2610 N N . LYS A 1 340 ? 2.032 47.120 24.806 1.00 32.63 338 LYS A N 1
ATOM 2611 C CA A LYS A 1 340 ? 1.548 46.283 23.714 0.50 33.04 338 LYS A CA 1
ATOM 2612 C CA B LYS A 1 340 ? 1.563 46.297 23.700 0.50 32.34 338 LYS A CA 1
ATOM 2613 C C . LYS A 1 340 ? 0.320 46.890 23.063 1.00 33.01 338 LYS A C 1
ATOM 2614 O O . LYS A 1 340 ? 0.203 46.908 21.854 1.00 31.42 338 LYS A O 1
ATOM 2625 N N . TRP A 1 341 ? -0.585 47.383 23.898 1.00 30.14 339 TRP A N 1
ATOM 2626 C CA . TRP A 1 341 ? -1.813 48.001 23.455 1.00 33.17 339 TRP A CA 1
ATOM 2627 C C . TRP A 1 341 ? -1.543 49.093 22.401 1.00 30.11 339 TRP A C 1
ATOM 2628 O O . TRP A 1 341 ? -2.127 49.085 21.312 1.00 29.30 339 TRP A O 1
ATOM 2639 N N . HIS A 1 342 ? -0.658 50.025 22.736 1.00 24.84 340 HIS A N 1
ATOM 2640 C CA . HIS A 1 342 ? -0.373 51.150 21.838 1.00 25.81 340 HIS A CA 1
ATOM 2641 C C . HIS A 1 342 ? 0.471 50.738 20.656 1.00 24.61 340 HIS A C 1
ATOM 2642 O O . HIS A 1 342 ? 0.167 51.135 19.553 1.00 26.38 340 HIS A O 1
ATOM 2649 N N . SER A 1 343 ? 1.502 49.926 20.882 1.00 26.22 341 SER A N 1
ATOM 2650 C CA A SER A 1 343 ? 2.398 49.562 19.788 0.50 22.88 341 SER A CA 1
ATOM 2651 C CA B SER A 1 343 ? 2.404 49.496 19.798 0.50 26.10 341 SER A CA 1
ATOM 2652 C C . SER A 1 343 ? 1.650 48.782 18.696 1.00 23.87 341 SER A C 1
ATOM 2653 O O . SER A 1 343 ? 1.858 49.035 17.519 1.00 22.34 341 SER A O 1
ATOM 2658 N N . PHE A 1 344 ? 0.744 47.866 19.078 1.00 21.30 342 PHE A N 1
ATOM 2659 C CA . PHE A 1 344 ? -0.006 47.100 18.077 1.00 24.90 342 PHE A CA 1
ATOM 2660 C C . PHE A 1 344 ? -0.901 47.985 17.226 1.00 28.42 342 PHE A C 1
ATOM 2661 O O . PHE A 1 344 ? -1.025 47.770 16.007 1.00 27.84 342 PHE A O 1
ATOM 2669 N N . ARG A 1 345 ? -1.558 48.948 17.867 1.00 27.97 343 ARG A N 1
ATOM 2670 C CA . ARG A 1 345 ? -2.298 49.983 17.136 1.00 25.62 343 ARG A CA 1
ATOM 2671 C C . ARG A 1 345 ? -1.374 50.796 16.231 1.00 23.08 343 ARG A C 1
ATOM 2672 O O . ARG A 1 345 ? -1.701 50.971 15.057 1.00 25.96 343 ARG A O 1
ATOM 2680 N N . GLN A 1 346 ? -0.218 51.255 16.727 1.00 22.34 344 GLN A N 1
ATOM 2681 C CA . GLN A 1 346 ? 0.712 52.029 15.880 1.00 22.75 344 GLN A CA 1
ATOM 2682 C C . GLN A 1 346 ? 1.158 51.262 14.631 1.00 27.06 344 GLN A C 1
ATOM 2683 O O . GLN A 1 346 ? 1.223 51.816 13.528 1.00 23.77 344 GLN A O 1
ATOM 2689 N N . ILE A 1 347 ? 1.492 49.992 14.834 1.00 23.77 345 ILE A N 1
ATOM 2690 C CA . ILE A 1 347 ? 1.882 49.103 13.744 1.00 22.17 345 ILE A CA 1
ATOM 2691 C C . ILE A 1 347 ? 0.749 48.853 12.732 1.00 25.50 345 ILE A C 1
ATOM 2692 O O . ILE A 1 347 ? 0.938 49.051 11.522 1.00 27.79 345 ILE A O 1
ATOM 2697 N N . GLY A 1 348 ? -0.415 48.419 13.221 1.00 24.40 346 GLY A N 1
ATOM 2698 C CA . GLY A 1 348 ? -1.586 48.162 12.387 1.00 26.21 346 GLY A CA 1
ATOM 2699 C C . GLY A 1 348 ? -2.061 49.339 11.553 1.00 32.17 346 GLY A C 1
ATOM 2700 O O . GLY A 1 348 ? -2.453 49.162 10.407 1.00 29.76 346 GLY A O 1
ATOM 2701 N N . ASN A 1 349 ? -1.990 50.540 12.124 1.00 25.33 347 ASN A N 1
ATOM 2702 C CA . ASN A 1 349 ? -2.344 51.798 11.443 1.00 30.57 347 ASN A CA 1
ATOM 2703 C C . ASN A 1 349 ? -1.339 52.335 10.417 1.00 31.60 347 ASN A C 1
ATOM 2704 O O . ASN A 1 349 ? -1.544 53.427 9.854 1.00 35.52 347 ASN A O 1
ATOM 2709 N N . SER A 1 350 ? -0.243 51.626 10.195 1.00 26.14 348 SER A N 1
ATOM 2710 C CA . SER A 1 350 ? 0.812 52.139 9.344 1.00 27.27 348 SER A CA 1
ATOM 2711 C C . SER A 1 350 ? 0.773 51.536 7.953 1.00 24.35 348 SER A C 1
ATOM 2712 O O . SER A 1 350 ? 0.368 50.382 7.775 1.00 25.56 348 SER A O 1
ATOM 2715 N N . VAL A 1 351 ? 1.218 52.322 6.975 1.00 22.69 349 VAL A N 1
ATOM 2716 C CA . VAL A 1 351 ? 1.613 51.792 5.690 1.00 20.35 349 VAL A CA 1
ATOM 2717 C C . VAL A 1 351 ? 2.892 51.022 5.959 1.00 19.09 349 VAL A C 1
ATOM 2718 O O . VAL A 1 351 ? 3.727 51.493 6.743 1.00 20.71 349 VAL A O 1
ATOM 2722 N N . SER A 1 352 ? 3.086 49.879 5.297 1.00 19.97 350 SER A N 1
ATOM 2723 C CA . SER A 1 352 ? 4.413 49.187 5.362 1.00 17.17 350 SER A CA 1
ATOM 2724 C C . SER A 1 352 ? 5.527 50.093 4.858 1.00 20.29 350 SER A C 1
ATOM 2725 O O . SER A 1 352 ? 5.398 50.625 3.740 1.00 25.27 350 SER A O 1
ATOM 2728 N N . PRO A 1 353 ? 6.602 50.281 5.644 1.00 20.49 351 PRO A N 1
ATOM 2729 C CA . PRO A 1 353 ? 7.727 51.073 5.139 1.00 21.22 351 PRO A CA 1
ATOM 2730 C C . PRO A 1 353 ? 8.367 50.529 3.853 1.00 26.11 351 PRO A C 1
ATOM 2731 O O . PRO A 1 353 ? 8.971 51.281 3.091 1.00 25.19 351 PRO A O 1
ATOM 2735 N N . ILE A 1 354 ? 8.300 49.219 3.663 1.00 23.24 352 ILE A N 1
ATOM 2736 C CA . ILE A 1 354 ? 8.897 48.608 2.469 1.00 22.89 352 ILE A CA 1
ATOM 2737 C C . ILE A 1 354 ? 8.110 49.010 1.201 1.00 26.31 352 ILE A C 1
ATOM 2738 O O . ILE A 1 354 ? 8.710 49.423 0.210 1.00 30.20 352 ILE A O 1
ATOM 2743 N N . VAL A 1 355 ? 6.782 48.895 1.251 1.00 21.93 353 VAL A N 1
ATOM 2744 C CA . VAL A 1 355 ? 5.891 49.347 0.193 1.00 23.78 353 VAL A CA 1
ATOM 2745 C C . VAL A 1 355 ? 6.043 50.855 -0.024 1.00 26.46 353 VAL A C 1
ATOM 2746 O O . VAL A 1 355 ? 6.253 51.303 -1.156 1.00 27.14 353 VAL A O 1
ATOM 2750 N N . ALA A 1 356 ? 5.986 51.627 1.070 1.00 23.45 354 ALA A N 1
ATOM 2751 C CA . ALA A 1 356 ? 6.148 53.084 0.973 1.00 23.12 354 ALA A CA 1
ATOM 2752 C C . ALA A 1 356 ? 7.454 53.472 0.292 1.00 23.08 354 ALA A C 1
ATOM 2753 O O . ALA A 1 356 ? 7.430 54.325 -0.619 1.00 26.96 354 ALA A O 1
ATOM 2755 N N . GLU A 1 357 ? 8.568 52.825 0.659 1.00 22.69 355 GLU A N 1
ATOM 2756 C CA . GLU A 1 357 ? 9.871 53.151 0.071 1.00 25.84 355 GLU A CA 1
ATOM 2757 C C . GLU A 1 357 ? 9.871 52.926 -1.436 1.00 30.71 355 GLU A C 1
ATOM 2758 O O . GLU A 1 357 ? 10.362 53.762 -2.210 1.00 25.08 355 GLU A O 1
ATOM 2764 N N . TYR A 1 358 ? 9.306 51.800 -1.842 1.00 28.78 356 TYR A N 1
ATOM 2765 C CA . TYR A 1 358 ? 9.311 51.459 -3.252 1.00 32.44 356 TYR A CA 1
ATOM 2766 C C . TYR A 1 358 ? 8.597 52.482 -4.108 1.00 31.06 356 TYR A C 1
ATOM 2767 O O . TYR A 1 358 ? 9.175 52.936 -5.099 1.00 31.29 356 TYR A O 1
ATOM 2776 N N . ILE A 1 359 ? 7.353 52.802 -3.731 1.00 28.04 357 ILE A N 1
ATOM 2777 C CA A ILE A 1 359 ? 6.508 53.765 -4.437 0.50 26.80 357 ILE A CA 1
ATOM 2778 C CA B ILE A 1 359 ? 6.533 53.762 -4.455 0.50 28.06 357 ILE A CA 1
ATOM 2779 C C . ILE A 1 359 ? 7.123 55.165 -4.439 1.00 29.18 357 ILE A C 1
ATOM 2780 O O . ILE A 1 359 ? 7.191 55.807 -5.490 1.00 28.24 357 ILE A O 1
ATOM 2789 N N . LEU A 1 360 ? 7.557 55.626 -3.260 1.00 23.08 358 LEU A N 1
ATOM 2790 C CA . LEU A 1 360 ? 8.157 56.960 -3.147 1.00 24.81 358 LEU A CA 1
ATOM 2791 C C . LEU A 1 360 ? 9.503 57.073 -3.894 1.00 24.68 358 LEU A C 1
ATOM 2792 O O . LEU A 1 360 ? 9.832 58.154 -4.372 1.00 28.16 358 LEU A O 1
ATOM 2797 N N . LYS A 1 361 ? 10.278 55.981 -4.010 1.00 25.21 359 LYS A N 1
ATOM 2798 C CA . LYS A 1 361 ? 11.569 56.040 -4.753 1.00 30.29 359 LYS A CA 1
ATOM 2799 C C . LYS A 1 361 ? 11.319 56.286 -6.248 1.00 31.10 359 LYS A C 1
ATOM 2800 O O . LYS A 1 361 ? 12.117 56.960 -6.906 1.00 30.81 359 LYS A O 1
ATOM 2806 N N . GLY A 1 362 ? 10.205 55.765 -6.747 1.00 29.64 360 GLY A N 1
ATOM 2807 C CA . GLY A 1 362 ? 9.748 56.005 -8.107 1.00 35.87 360 GLY A CA 1
ATOM 2808 C C . GLY A 1 362 ? 9.544 57.490 -8.336 1.00 39.02 360 GLY A C 1
ATOM 2809 O O . GLY A 1 362 ? 10.042 58.043 -9.320 1.00 39.43 360 GLY A O 1
ATOM 2810 N N . LEU A 1 363 ? 8.848 58.147 -7.411 1.00 33.97 361 LEU A N 1
ATOM 2811 C CA . LEU A 1 363 ? 8.638 59.590 -7.476 1.00 30.64 361 LEU A CA 1
ATOM 2812 C C . LEU A 1 363 ? 9.930 60.381 -7.330 1.00 28.36 361 LEU A C 1
ATOM 2813 O O . LEU A 1 363 ? 10.095 61.377 -8.021 1.00 36.36 361 LEU A O 1
ATOM 2818 N N . TYR A 1 364 ? 10.829 59.957 -6.441 1.00 31.63 362 TYR A N 1
ATOM 2819 C CA . TYR A 1 364 ? 12.091 60.666 -6.227 1.00 33.16 362 TYR A CA 1
ATOM 2820 C C . TYR A 1 364 ? 12.900 60.628 -7.516 1.00 38.63 362 TYR A C 1
ATOM 2821 O O . TYR A 1 364 ? 13.454 61.646 -7.939 1.00 34.39 362 TYR A O 1
ATOM 2830 N N . ASN A 1 365 ? 12.969 59.442 -8.119 1.00 38.11 363 ASN A N 1
ATOM 2831 C CA . ASN A 1 365 ? 13.690 59.267 -9.379 1.00 40.53 363 ASN A CA 1
ATOM 2832 C C . ASN A 1 365 ? 13.160 60.141 -10.508 1.00 42.48 363 ASN A C 1
ATOM 2833 O O . ASN A 1 365 ? 13.955 60.741 -11.239 1.00 44.41 363 ASN A O 1
ATOM 2838 N N . LEU A 1 366 ? 11.837 60.232 -10.615 1.00 41.50 364 LEU A N 1
ATOM 2839 C CA . LEU A 1 366 ? 11.173 61.133 -11.567 1.00 46.87 364 LEU A CA 1
ATOM 2840 C C . LEU A 1 366 ? 11.591 62.592 -11.386 1.00 48.87 364 LEU A C 1
ATOM 2841 O O . LEU A 1 366 ? 11.797 63.319 -12.358 1.00 50.49 364 LEU A O 1
ATOM 2846 N N . LEU A 1 367 ? 11.719 63.020 -10.142 1.00 48.45 365 LEU A N 1
ATOM 2847 C CA . LEU A 1 367 ? 11.967 64.416 -9.876 1.00 54.19 365 LEU A CA 1
ATOM 2848 C C . LEU A 1 367 ? 13.457 64.766 -9.944 1.00 60.91 365 LEU A C 1
ATOM 2849 O O . LEU A 1 367 ? 13.829 65.934 -9.791 1.00 63.92 365 LEU A O 1
ATOM 2854 N N . ASN A 1 368 ? 14.300 63.761 -10.197 1.00 67.84 366 ASN A N 1
ATOM 2855 C CA . ASN A 1 368 ? 15.743 63.979 -10.395 1.00 75.59 366 ASN A CA 1
ATOM 2856 C C . ASN A 1 368 ? 16.257 63.909 -11.842 1.00 80.87 366 ASN A C 1
ATOM 2857 O O . ASN A 1 368 ? 17.447 64.145 -12.090 1.00 84.13 366 ASN A O 1
ATOM 2862 N N . GLU A 1 369 ? 15.367 63.591 -12.784 1.00 84.94 367 GLU A N 1
ATOM 2863 C CA . GLU A 1 369 ? 15.679 63.652 -14.218 1.00 88.92 367 GLU A CA 1
ATOM 2864 C C . GLU A 1 369 ? 15.964 65.087 -14.679 1.00 90.22 367 GLU A C 1
ATOM 2865 O O . GLU A 1 369 ? 15.449 66.055 -14.108 1.00 91.27 367 GLU A O 1
#

B-factor: mean 35.44, std 13.63, range [14.74, 98.81]

Foldseek 3Di:
DAEEEEEQQFLHLLPLLQLLLPYDHAEYEHQDPQRQVLNCLFQVRHHYHNDQLVVDAQVVVCVVVVPNDQHQEYEYEQFCCFPHHVVSLVSNLSSLRRCLRRVHQKYKYKYAHRCPDPVCVVSVVVSCVSPVVFWDKDDKDKDQVQQLAFQEGGIMIMIMIGGVVLVFDDDCVQQGDDPHDGAHLQNLCPFDDPDAAAAAWDDDWGKDAGDLPDDDDLSCLQLHSAGPSGFRPVLNVVVVVRIFTFRYFHDDDVVQLVQQQPAAAQDQRPPLRAGEHDRRHGHYQQSFHAHNHGSGGGILQSLCSNLAHHRRSDHRRTRVRSSVSSNPHHHSSSSNSNSSSVVVRVVD

Solvent-accessible surface area: 15852 Å² total; per-residue (Å²): 127,27,9,0,1,1,2,44,10,19,2,0,2,9,0,0,0,0,11,28,0,36,7,43,10,55,0,0,1,21,105,62,99,61,12,10,78,7,0,35,81,0,2,66,161,12,77,55,24,92,51,54,2,46,116,4,53,11,123,70,0,85,46,75,13,180,89,134,32,82,19,17,0,0,0,0,14,4,32,22,38,10,160,82,115,94,69,75,22,103,38,6,24,41,0,10,54,0,0,28,70,19,59,0,48,0,2,0,0,20,7,82,47,6,2,66,51,145,129,4,32,52,38,47,90,120,2,104,107,65,1,35,58,60,4,54,45,35,125,61,26,123,12,91,4,9,72,12,8,0,0,0,74,13,51,19,26,0,24,0,0,0,40,90,83,55,176,41,143,41,63,96,121,47,6,111,50,142,194,59,121,86,8,27,0,115,43,0,19,49,19,21,18,100,143,27,82,46,26,203,55,49,121,81,46,15,59,80,89,4,130,65,104,94,172,34,55,24,18,77,46,4,32,20,86,62,19,194,63,19,5,22,115,70,5,37,52,63,7,158,106,54,46,2,7,17,3,10,2,39,132,30,70,144,130,34,65,102,58,11,61,91,17,74,104,44,59,54,4,170,130,34,172,2,37,11,3,56,3,109,16,66,0,57,101,54,126,76,12,0,14,5,122,41,43,22,18,2,3,6,4,4,0,0,0,0,0,4,1,2,3,0,1,42,19,50,47,24,10,125,44,1,22,132,12,1,19,114,8,6,2,0,10,4,0,27,54,0,0,81,5,0,50,78,8,30,90,165

Organism: Escherichia coli O157:H7 (NCBI:txid83334)

Radius of gyration: 20.29 Å; Cα contacts (8 Å, |Δi|>4): 731; chains: 1; bounding box: 46×58×50 Å

Sequence (348 aa):
SLNVIIDLFSGVGGLSLGAARAGFDVKMAVEIDQHAINTHAINFPRRSLHVQEDVVSLLNAEIIKGFFKNDMPIDGIIGGPPCQGFSDDSRNQLYMHFYRLVSELQPLFFLAENVPGIMQEKYSGIRNNKAFNLVSGDYDILDPIKVKASDYGAPTIRRTRRYFFIGVVKKSLKLDISDEVFMPKMIDPVTVKDALYGLPDIIDANWQSDDSEESSWRTIKKDRKGGFYEKLWGQIPRNVGDTESIAKLKNNIISGCTGTLHSKIVQERYASSLSSFGETDKISRSTRLDPNGFCPTLVRRPIIHPYHPRVITPREAARLQGFPDWFRFHVVTKKWHSSFRQIGNSVSPIVAEYIILKGLYNLLNE

Nearest PDB structures (foldseek):
  3g7u-assembly1_A  TM=1.003E+00  e=2.719E-84  Escherichia coli O157:H7 str. EDL933
  1dct-assembly2_B  TM=7.664E-01  e=1.315E-24  Haemophilus influenzae biotype aegyptius
  3ubt-assembly3_B  TM=7.414E-01  e=2.060E-24  Haemophilus aegyptius
  2uyc-assembly1_A  TM=6.995E-01  e=1.112E-19  Haemophilus haemolyticus
  1fjx-assembly1_A  TM=7.175E-01  e=1.049E-18  Haemophilus haemolyticus

Secondary structure (DSSP, 8-state):
--EEEEET-TTSHHHHHHHHHT-EEEEEE-S-HHHHHHHHHH-TTSEEE---GGG--HHHHHHHH-S-----EEEE-----TT--HHHHHHHHHHHHHHHHH--SEEEEEE-TTTT-GGGHHHHHHHHHHHHTTEEEPPPEEEEGGGGT-SB--EEEEEEEEEGGG-----GGGTS--S-----HHHHTTT--SS-EEESS-SS---EE------SHHHHHHH----TT-S-HHHHHHHHTTEES--EEE---HHHHHHHHTPPTTPBPTTT--BBPPTTS-B----PPBPSSSSSBPPHHHHHHHHT--TT----SSHHHHHHHHHTSPPHHHHHHHHHHHHHHHT-

InterPro domains:
  IPR001525 C-5 cytosine methyltransferase [PF00145] (1-361)
  IPR001525 C-5 cytosine methyltransferase [PR00105] (2-18)
  IPR001525 C-5 cytosine methyltransferase [PR00105] (109-123)
  IPR001525 C-5 cytosine methyltransferase [PR00105] (155-168)
  IPR001525 C-5 cytosine methyltransferase [PS51679] (1-368)
  IPR001525 C-5 cytosine methyltransferase [TIGR00675] (3-360)
  IPR018117 DNA methylase, C-5 cytosine-specific, active site [PS00094] (71-83)
  IPR029063 S-adenosyl-L-methionine-dependent methyltransferase superfamily [G3DSA:3.40.50.150] (3-355)
  IPR029063 S-adenosyl-L-methionine-dependent methyltransferase superfamily [SSF53335] (1-362)
  IPR031303 DNA methylase, C-5 cytosine-specific, conserved site [PS00095] (343-361)
  IPR050390 DNA Cytosine-5 Methyltransferase [PTHR10629] (2-174)

CATH classification: 3.40.50.150 (+1 more: 3.90.120.10)